Protein 2HYK (pdb70)

Secondary structure (DSSP, 8-state):
--EEEEE---S-TTPPPPTTT-EEE-B-S-TTTT---EE---TTTEEE-SSS-EEEEEEE-TTS-EEE-EEE-TTT----SEEEEEEEE---STTEEEEEEEEETTTTTSPTTTT-EEEEEE--TT-TTEEEEEEEBTTB-TTS-EEEEEE-TTS--GGGS-EEEEEEEETTEEEEEETTEEEEEEEGGGSTTSPP--SS-EEEEEEEEE--TTT----TT--SSEEEEEEEEEEE-

B-factor: mean 9.13, std 10.09, range [2.02, 179.24]

CATH classification: 2.60.120.200

Solvent-accessible surface area: 9799 Å² total; per-residue (Å²): 137,80,80,74,46,37,16,56,4,118,31,101,78,34,29,44,5,68,97,73,18,6,41,62,47,77,22,96,134,8,40,81,55,95,15,77,0,56,2,24,101,48,153,52,4,2,10,13,49,45,121,19,10,0,15,0,9,0,86,87,94,121,129,34,32,28,14,0,0,26,0,1,0,34,130,87,17,70,9,67,50,20,52,0,14,0,7,0,27,4,4,113,12,36,0,0,20,0,6,0,25,0,11,0,26,60,64,99,128,39,81,93,18,66,1,0,21,0,2,6,0,19,1,0,9,128,36,47,53,30,1,29,0,6,0,19,0,29,41,0,90,39,80,132,29,16,61,21,58,34,91,17,92,109,36,156,23,1,4,83,70,70,15,24,2,0,0,58,7,149,88,17,10,0,26,1,7,3,79,56,80,65,48,28,65,49,40,52,95,55,2,156,85,43,74,33,22,0,72,49,51,0,2,0,0,0,9,0,1,0,0,0,111,86,0,18,81,28,81,86,79,16,142,47,80,26,61,0,76,0,51,35,0,59,4,56,109

Structure (mmCIF, N/CA/C/O backbone):
data_2HYK
#
_entry.id   2HYK
#
_cell.length_a   34.589
_cell.length_b   71.843
_cell.length_c   39.666
_cell.angle_alpha   90.00
_cell.angle_beta   90.21
_cell.angle_gamma   90.00
#
_symmetry.space_group_name_H-M   'P 1 21 1'
#
loop_
_entity.id
_entity.type
_entity.pdbx_description
1 polymer Beta-1,3-glucanase
2 non-polymer 'SULFATE ION'
3 non-polymer 'CALCIUM ION'
4 non-polymer ETHANOL
5 non-polymer GLYCEROL
6 water water
#
loop_
_atom_site.group_PDB
_atom_site.id
_atom_site.type_symbol
_atom_site.label_atom_id
_atom_site.label_alt_id
_atom_site.label_comp_id
_atom_site.label_asym_id
_atom_site.label_entity_id
_atom_site.label_seq_id
_atom_site.pdbx_PDB_ins_code
_atom_site.Cartn_x
_atom_site.Cartn_y
_atom_site.Cartn_z
_atom_site.occupancy
_atom_site.B_iso_or_equiv
_atom_site.auth_seq_id
_atom_site.auth_comp_id
_atom_site.auth_asym_id
_atom_site.auth_atom_id
_atom_site.pdbx_PDB_model_num
ATOM 1 N N . ALA A 1 7 ? 6.063 53.887 30.789 1.00 12.58 7 ALA A N 1
ATOM 2 C CA . ALA A 1 7 ? 6.911 52.901 30.060 1.00 12.21 7 ALA A CA 1
ATOM 3 C C . ALA A 1 7 ? 6.506 52.758 28.595 1.00 11.69 7 ALA A C 1
ATOM 4 O O . ALA A 1 7 ? 5.338 52.922 28.234 1.00 11.97 7 ALA A O 1
ATOM 6 N N . THR A 1 8 ? 7.486 52.447 27.756 1.00 10.70 8 THR A N 1
ATOM 7 C CA . THR A 1 8 ? 7.234 52.147 26.356 1.00 9.89 8 THR A CA 1
ATOM 8 C C . THR A 1 8 ? 8.205 51.080 25.895 1.00 8.27 8 THR A C 1
ATOM 9 O O . THR A 1 8 ? 9.396 51.128 26.212 1.00 7.13 8 THR A O 1
ATOM 13 N N . LEU A 1 9 ? 7.683 50.117 25.151 1.00 7.26 9 LEU A N 1
ATOM 14 C CA . LEU A 1 9 ? 8.504 49.073 24.559 1.00 7.15 9 LEU A CA 1
ATOM 15 C C . LEU A 1 9 ? 9.289 49.644 23.382 1.00 7.09 9 LEU A C 1
ATOM 16 O O . LEU A 1 9 ? 8.704 49.988 22.350 1.00 8.33 9 LEU A O 1
ATOM 21 N N . VAL A 1 10 ? 10.606 49.763 23.540 1.00 6.00 10 VAL A N 1
ATOM 22 C CA . VAL A 1 10 ? 11.430 50.398 22.501 1.00 6.07 10 VAL A CA 1
ATOM 23 C C . VAL A 1 10 ? 12.149 49.423 21.562 1.00 5.54 10 VAL A C 1
ATOM 24 O O . VAL A 1 10 ? 12.558 49.801 20.468 1.00 5.36 10 VAL A O 1
ATOM 28 N N . TRP A 1 11 ? 12.312 48.177 21.990 1.00 5.55 11 TRP A N 1
ATOM 29 C CA . TRP A 1 11 ? 12.929 47.148 21.149 1.00 5.84 11 TRP A CA 1
ATOM 30 C C . TRP A 1 11 ? 12.458 45.792 21.621 1.00 5.70 11 TRP A C 1
ATOM 31 O O . TRP A 1 11 ? 12.292 45.573 22.822 1.00 5.97 11 TRP A O 1
ATOM 42 N N . SER A 1 12 ? 12.258 44.877 20.679 1.00 6.29 12 SER A N 1
ATOM 43 C CA . SER A 1 12 ? 12.090 43.477 21.039 1.00 6.69 12 SER A CA 1
ATOM 44 C C . SER A 1 12 ? 12.523 42.567 19.911 1.00 6.28 12 SER A C 1
ATOM 45 O O . SER A 1 12 ? 12.561 42.970 18.745 1.00 6.68 12 SER A O 1
ATOM 48 N N . ASP A 1 13 ? 12.890 41.347 20.280 1.00 6.28 13 ASP A N 1
ATOM 49 C CA . ASP A 1 13 ? 12.951 40.259 19.323 1.00 6.01 13 ASP A CA 1
ATOM 50 C C . ASP A 1 13 ? 11.965 39.223 19.818 1.00 6.06 13 ASP A C 1
ATOM 51 O O . ASP A 1 13 ? 12.116 38.695 20.920 1.00 6.34 13 ASP A O 1
ATOM 56 N N . GLU A 1 14 ? 10.938 38.976 19.010 1.00 5.90 14 GLU A N 1
ATOM 57 C CA . GLU A 1 14 ? 9.869 38.038 19.351 1.00 5.93 14 GLU A CA 1
ATOM 58 C C . GLU A 1 14 ? 10.143 36.653 18.786 1.00 5.68 14 GLU A C 1
ATOM 59 O O . GLU A 1 14 ? 9.376 35.722 19.037 1.00 5.62 14 GLU A O 1
ATOM 65 N N . PHE A 1 15 ? 11.230 36.524 18.021 1.00 5.88 15 PHE A N 1
ATOM 66 C CA . PHE A 1 15 ? 11.689 35.232 17.499 1.00 5.97 15 PHE A CA 1
ATOM 67 C C . PHE A 1 15 ? 10.654 34.534 16.611 1.00 6.08 15 PHE A C 1
ATOM 68 O O . PHE A 1 15 ? 10.490 33.306 16.652 1.00 5.93 15 PHE A O 1
ATOM 76 N N . ASP A 1 16 ? 9.971 35.340 15.803 1.00 6.50 16 ASP A N 1
ATOM 77 C CA . ASP A 1 16 ? 9.082 34.843 14.755 1.00 7.21 16 ASP A CA 1
ATOM 78 C C . ASP A 1 16 ? 9.894 34.251 13.616 1.00 7.34 16 ASP A C 1
ATOM 79 O O . ASP A 1 16 ? 10.937 34.792 13.231 1.00 7.92 16 ASP A O 1
ATOM 84 N N . GLY A 1 17 ? 9.404 33.148 13.065 1.00 7.25 17 GLY A N 1
ATOM 85 C CA . GLY A 1 17 ? 10.006 32.556 11.872 1.00 7.07 17 GLY A CA 1
ATOM 86 C C . GLY A 1 17 ? 9.959 31.040 11.900 1.00 7.08 17 GLY A C 1
ATOM 87 O O . GLY A 1 17 ? 9.709 30.439 12.942 1.00 6.89 17 GLY A O 1
ATOM 88 N N . PRO A 1 18 ? 10.182 30.403 10.744 1.00 7.49 18 PRO A N 1
ATOM 89 C CA . PRO A 1 18 ? 10.084 28.947 10.651 1.00 7.39 18 PRO A CA 1
ATOM 90 C C . PRO A 1 18 ? 11.223 28.192 11.338 1.00 7.49 18 PRO A C 1
ATOM 91 O O . PRO A 1 18 ? 12.295 28.755 11.593 1.00 7.18 18 PRO A O 1
ATOM 95 N N . ALA A 1 19 ? 10.975 26.919 11.630 1.00 7.35 19 ALA A N 1
ATOM 96 C CA . ALA A 1 19 ? 11.935 26.074 12.323 1.00 7.66 19 ALA A CA 1
ATOM 97 C C . ALA A 1 19 ? 13.245 25.976 11.555 1.00 7.59 19 ALA A C 1
ATOM 98 O O . ALA A 1 19 ? 13.261 25.703 10.353 1.00 7.84 19 ALA A O 1
ATOM 100 N N . GLY A 1 20 ? 14.344 26.213 12.263 1.00 7.49 20 GLY A N 1
ATOM 101 C CA . GLY A 1 20 ? 15.673 26.132 11.674 1.00 7.78 20 GLY A CA 1
ATOM 102 C C . GLY A 1 20 ? 16.220 27.455 11.194 1.00 8.12 20 GLY A C 1
ATOM 103 O O . GLY A 1 20 ? 17.379 27.525 10.788 1.00 8.51 20 GLY A O 1
ATOM 104 N N . SER A 1 21 ? 15.400 28.506 11.222 1.00 7.93 21 SER A N 1
ATOM 105 C CA . SER A 1 21 ? 15.866 29.819 10.780 1.00 8.43 21 SER A CA 1
ATOM 106 C C . SER A 1 21 ? 16.891 30.397 11.733 1.00 8.06 21 SER A C 1
ATOM 107 O O . SER A 1 21 ? 16.869 30.111 12.932 1.00 8.14 21 SER A O 1
ATOM 112 N N . ALA A 1 22 ? 17.782 31.221 11.194 1.00 7.81 22 ALA A N 1
ATOM 113 C CA . ALA A 1 22 ? 18.822 31.848 11.992 1.00 7.96 22 ALA A CA 1
ATOM 114 C C . ALA A 1 22 ? 18.262 33.005 12.810 1.00 8.18 22 ALA A C 1
ATOM 115 O O . ALA A 1 22 ? 17.343 33.695 12.356 1.00 8.50 22 ALA A O 1
ATOM 117 N N . PRO A 1 23 ? 18.830 33.240 14.009 1.00 8.24 23 PRO A N 1
ATOM 118 C CA . PRO A 1 23 ? 18.509 34.454 14.749 1.00 8.43 23 PRO A CA 1
ATOM 119 C C . PRO A 1 23 ? 18.809 35.674 13.877 1.00 7.92 23 PRO A C 1
ATOM 120 O O . PRO A 1 23 ? 19.765 35.653 13.105 1.00 7.47 23 PRO A O 1
ATOM 124 N N . ASP A 1 24 ? 17.986 36.713 13.991 1.00 7.84 24 ASP A N 1
ATOM 125 C CA . ASP A 1 24 ? 18.066 37.883 13.122 1.00 7.69 24 ASP A CA 1
ATOM 126 C C . ASP A 1 24 ? 19.434 38.566 13.282 1.00 7.27 24 ASP A C 1
ATOM 127 O O . ASP A 1 24 ? 19.756 39.052 14.366 1.00 7.23 24 ASP A O 1
ATOM 132 N N . PRO A 1 25 ? 20.251 38.596 12.208 1.00 7.16 25 PRO A N 1
ATOM 133 C CA . PRO A 1 25 ? 21.577 39.215 12.299 1.00 7.46 25 PRO A CA 1
ATOM 134 C C . PRO A 1 25 ? 21.544 40.730 12.518 1.00 7.85 25 PRO A C 1
ATOM 135 O O . PRO A 1 25 ? 22.569 41.313 12.871 1.00 8.48 25 PRO A O 1
ATOM 139 N N . ALA A 1 26 ? 20.385 41.356 12.320 1.00 7.67 26 ALA A N 1
ATOM 140 C CA . ALA A 1 26 ? 20.213 42.763 12.675 1.00 7.58 26 ALA A CA 1
ATOM 141 C C . ALA A 1 26 ? 20.356 42.961 14.183 1.00 7.34 26 ALA A C 1
ATOM 142 O O . ALA A 1 26 ? 20.743 44.040 14.636 1.00 7.60 26 ALA A O 1
ATOM 144 N N . ASN A 1 27 ? 20.058 41.909 14.948 1.00 6.53 27 ASN A N 1
ATOM 145 C CA . ASN A 1 27 ? 20.117 41.955 16.408 1.00 6.52 27 ASN A CA 1
ATOM 146 C C . ASN A 1 27 ? 21.288 41.187 17.013 1.00 6.98 27 ASN A C 1
ATOM 147 O O . ASN A 1 27 ? 21.846 41.619 18.022 1.00 7.49 27 ASN A O 1
ATOM 152 N N . TRP A 1 28 ? 21.643 40.053 16.404 1.00 6.94 28 TRP A N 1
ATOM 153 C CA . TRP A 1 28 ? 22.457 39.030 17.070 1.00 7.07 28 TRP A CA 1
ATOM 154 C C . TRP A 1 28 ? 23.776 38.720 16.382 1.00 7.10 28 TRP A C 1
ATOM 155 O O . TRP A 1 28 ? 23.869 38.688 15.146 1.00 7.80 28 TRP A O 1
ATOM 166 N N . ASN A 1 29 ? 24.781 38.468 17.220 1.00 6.99 29 ASN A N 1
ATOM 167 C CA . ASN A 1 29 ? 26.072 37.910 16.822 1.00 6.99 29 ASN A CA 1
ATOM 168 C C . ASN A 1 29 ? 26.224 36.542 17.456 1.00 7.13 29 ASN A C 1
ATOM 169 O O . ASN A 1 29 ? 25.679 36.293 18.527 1.00 7.07 29 ASN A O 1
ATOM 174 N N . HIS A 1 30 ? 26.989 35.667 16.816 1.00 7.86 30 HIS A N 1
ATOM 175 C CA . HIS A 1 30 ? 27.422 34.419 17.431 1.00 8.75 30 HIS A CA 1
ATOM 176 C C . HIS A 1 30 ? 28.851 34.585 17.928 1.00 9.31 30 HIS A C 1
ATOM 177 O O . HIS A 1 30 ? 29.733 34.973 17.159 1.00 10.34 30 HIS A O 1
ATOM 184 N N . GLU A 1 31 ? 29.082 34.301 19.206 1.00 9.70 31 GLU A N 1
ATOM 185 C CA . GLU A 1 31 ? 30.446 34.176 19.724 1.00 10.50 31 GLU A CA 1
ATOM 186 C C . GLU A 1 31 ? 30.829 32.704 19.723 1.00 10.62 31 GLU A C 1
ATOM 187 O O . GLU A 1 31 ? 29.992 31.847 20.001 1.00 11.28 31 GLU A O 1
ATOM 193 N N . THR A 1 32 ? 32.081 32.405 19.379 1.00 10.50 32 THR A N 1
ATOM 194 C CA . THR A 1 32 ? 32.517 31.016 19.219 1.00 10.32 32 THR A CA 1
ATOM 195 C C . THR A 1 32 ? 33.806 30.719 19.979 1.00 10.21 32 THR A C 1
ATOM 196 O O . THR A 1 32 ? 34.601 31.624 20.247 1.00 10.85 32 THR A O 1
ATOM 200 N N . GLY A 1 33 ? 34.020 29.446 20.306 1.00 10.01 33 GLY A N 1
ATOM 201 C CA . GLY A 1 33 ? 35.263 29.028 20.955 1.00 9.89 33 GLY A CA 1
ATOM 202 C C . GLY A 1 33 ? 35.078 28.202 22.211 1.00 9.67 33 GLY A C 1
ATOM 203 O O . GLY A 1 33 ? 33.983 28.146 22.774 1.00 9.27 33 GLY A O 1
ATOM 204 N N . ASP A 1 34 ? 36.168 27.573 22.652 1.00 9.87 34 ASP A N 1
ATOM 205 C CA . ASP A 1 34 ? 36.145 26.624 23.769 1.00 10.29 34 ASP A CA 1
ATOM 206 C C . ASP A 1 34 ? 37.245 26.871 24.811 1.00 10.30 34 ASP A C 1
ATOM 207 O O . ASP A 1 34 ? 37.756 25.928 25.427 1.00 10.50 34 ASP A O 1
ATOM 212 N N . HIS A 1 35 ? 37.588 28.140 25.022 1.00 10.17 35 HIS A N 1
ATOM 213 C CA . HIS A 1 35 ? 38.703 28.514 25.901 1.00 10.26 35 HIS A CA 1
ATOM 214 C C . HIS A 1 35 ? 38.331 28.604 27.388 1.00 9.71 35 HIS A C 1
ATOM 215 O O . HIS A 1 35 ? 39.141 29.052 28.202 1.00 9.18 35 HIS A O 1
ATOM 222 N N . GLY A 1 36 ? 37.113 28.196 27.742 1.00 9.57 36 GLY A N 1
ATOM 223 C CA . GLY A 1 36 ? 36.697 28.170 29.145 1.00 9.53 36 GLY A CA 1
ATOM 224 C C . GLY A 1 36 ? 35.864 29.363 29.576 1.00 9.05 36 GLY A C 1
ATOM 225 O O . GLY A 1 36 ? 35.179 29.304 30.602 1.00 9.00 36 GLY A O 1
ATOM 226 N N . TRP A 1 37 ? 35.943 30.452 28.809 1.00 9.17 37 TRP A N 1
ATOM 227 C CA . TRP A 1 37 ? 35.119 31.657 29.007 1.00 9.29 37 TRP A CA 1
ATOM 228 C C . TRP A 1 37 ? 35.222 32.267 30.417 1.00 9.29 37 TRP A C 1
ATOM 229 O O . TRP A 1 37 ? 34.295 32.921 30.905 1.00 9.62 37 TRP A O 1
ATOM 240 N N . GLY A 1 38 ? 36.381 32.065 31.042 1.00 9.13 38 GLY A N 1
ATOM 241 C CA . GLY A 1 38 ? 36.694 32.632 32.356 1.00 9.18 38 GLY A CA 1
ATOM 242 C C . GLY A 1 38 ? 36.214 31.822 33.551 1.00 8.87 38 GLY A C 1
ATOM 243 O O . GLY A 1 38 ? 36.396 32.240 34.695 1.00 9.31 38 GLY A O 1
ATOM 244 N N . ASN A 1 39 ? 35.607 30.664 33.294 1.00 8.94 39 ASN A N 1
ATOM 245 C CA . ASN A 1 39 ? 34.999 29.853 34.351 1.00 9.10 39 ASN A CA 1
ATOM 246 C C . ASN A 1 39 ? 35.280 28.355 34.248 1.00 9.03 39 ASN A C 1
ATOM 247 O O . ASN A 1 39 ? 34.579 27.559 34.872 1.00 9.31 39 ASN A O 1
ATOM 252 N N . ASN A 1 40 ? 36.295 27.975 33.471 1.00 8.79 40 ASN A N 1
ATOM 253 C CA . ASN A 1 40 ? 36.610 26.564 33.190 1.00 8.82 40 ASN A CA 1
ATOM 254 C C . ASN A 1 40 ? 35.419 25.803 32.588 1.00 8.24 40 ASN A C 1
ATOM 255 O O . ASN A 1 40 ? 35.156 24.646 32.923 1.00 8.04 40 ASN A O 1
ATOM 260 N N . GLU A 1 41 ? 34.696 26.475 31.700 1.00 7.71 41 GLU A N 1
ATOM 261 C CA . GLU A 1 41 ? 33.567 25.873 30.991 1.00 7.25 41 GLU A CA 1
ATOM 262 C C . GLU A 1 41 ? 34.065 24.891 29.939 1.00 6.99 41 GLU A C 1
ATOM 263 O O . GLU A 1 41 ? 35.152 25.065 29.388 1.00 7.18 41 GLU A O 1
ATOM 269 N N . LEU A 1 42 ? 33.273 23.860 29.661 1.00 6.68 42 LEU A N 1
ATOM 270 C CA . LEU A 1 42 ? 33.701 22.796 28.750 1.00 6.94 42 LEU A CA 1
ATOM 271 C C . LEU A 1 42 ? 33.296 23.014 27.298 1.00 6.68 42 LEU A C 1
ATOM 272 O O . LEU A 1 42 ? 33.964 22.514 26.392 1.00 7.24 42 LEU A O 1
ATOM 277 N N . GLN A 1 43 ? 32.198 23.732 27.068 1.00 6.57 43 GLN A N 1
ATOM 278 C CA . GLN A 1 43 ? 31.602 23.772 25.731 1.00 6.96 43 GLN A CA 1
ATOM 279 C C . GLN A 1 43 ? 32.409 24.552 24.708 1.00 7.02 43 GLN A C 1
ATOM 280 O O . GLN A 1 43 ? 33.118 25.516 25.040 1.00 7.19 43 GLN A O 1
ATOM 286 N N . ASN A 1 44 ? 32.273 24.114 23.464 1.00 6.80 44 ASN A N 1
ATOM 287 C CA . ASN A 1 44 ? 32.660 24.897 22.309 1.00 6.99 44 ASN A CA 1
ATOM 288 C C . ASN A 1 44 ? 31.420 25.609 21.781 1.00 6.73 44 ASN A C 1
ATOM 289 O O . ASN A 1 44 ? 30.470 24.976 21.329 1.00 6.99 44 ASN A O 1
ATOM 294 N N . TYR A 1 45 ? 31.414 26.932 21.852 1.00 6.62 45 TYR A N 1
ATOM 295 C CA . TYR A 1 45 ? 30.326 27.684 21.250 1.00 6.56 45 TYR A CA 1
ATOM 296 C C . TYR A 1 45 ? 30.508 27.728 19.732 1.00 6.65 45 TYR A C 1
ATOM 297 O O . TYR A 1 45 ? 31.614 27.957 19.251 1.00 7.03 45 TYR A O 1
ATOM 306 N N . THR A 1 46 ? 29.427 27.490 18.988 1.00 6.56 46 THR A N 1
ATOM 307 C CA . THR A 1 46 ? 29.490 27.431 17.522 1.00 6.97 46 THR A CA 1
ATOM 308 C C . THR A 1 46 ? 28.491 28.388 16.896 1.00 6.65 46 THR A C 1
ATOM 309 O O . THR A 1 46 ? 27.611 28.918 17.578 1.00 7.04 46 THR A O 1
ATOM 313 N N . ASP A 1 47 ? 28.609 28.586 15.586 1.00 6.61 47 ASP A N 1
ATOM 314 C CA . ASP A 1 47 ? 27.616 29.363 14.838 1.00 6.99 47 ASP A CA 1
ATOM 315 C C . ASP A 1 47 ? 26.676 28.455 14.038 1.00 6.93 47 ASP A C 1
ATOM 316 O O . ASP A 1 47 ? 25.991 28.905 13.120 1.00 7.62 47 ASP A O 1
ATOM 321 N N . SER A 1 48 ? 26.634 27.179 14.412 1.00 6.68 48 SER A N 1
ATOM 322 C CA . SER A 1 48 ? 25.818 26.185 13.713 1.00 6.50 48 SER A CA 1
ATOM 323 C C . SER A 1 48 ? 24.337 26.309 14.057 1.00 6.25 48 SER A C 1
ATOM 324 O O . SER A 1 48 ? 23.987 26.567 15.210 1.00 5.51 48 SER A O 1
ATOM 327 N N . ARG A 1 49 ? 23.468 26.096 13.070 1.00 6.05 49 ARG A N 1
ATOM 328 C CA . ARG A 1 49 ? 22.019 26.069 13.313 1.00 6.05 49 ARG A CA 1
ATOM 329 C C . ARG A 1 49 ? 21.615 24.913 14.233 1.00 6.14 49 ARG A C 1
ATOM 330 O O . ARG A 1 49 ? 20.518 24.912 14.785 1.00 6.89 49 ARG A O 1
ATOM 352 N N . ALA A 1 50 ? 22.522 23.956 14.420 1.00 6.28 50 ALA A N 1
ATOM 353 C CA . ALA A 1 50 ? 22.306 22.851 15.350 1.00 6.17 50 ALA A CA 1
ATOM 354 C C . ALA A 1 50 ? 22.367 23.300 16.809 1.00 5.85 50 ALA A C 1
ATOM 355 O O . ALA A 1 50 ? 21.80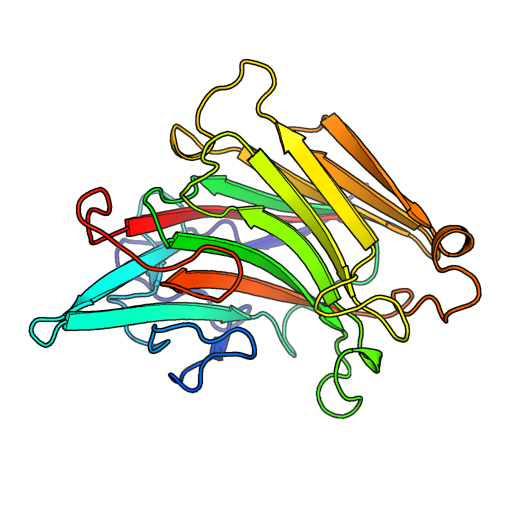7 22.636 17.679 1.00 6.35 50 ALA A O 1
ATOM 357 N N . ASN A 1 51 ? 23.049 24.417 17.072 1.00 5.33 51 ASN A N 1
ATOM 358 C CA . ASN A 1 51 ? 23.148 24.954 18.435 1.00 5.10 51 ASN A CA 1
ATOM 359 C C . ASN A 1 51 ? 22.320 26.213 18.697 1.00 5.08 51 ASN A C 1
ATOM 360 O O . ASN A 1 51 ? 22.077 26.545 19.853 1.00 4.75 51 ASN A O 1
ATOM 365 N N . SER A 1 52 ? 21.917 26.927 17.648 1.00 5.70 52 SER A N 1
ATOM 366 C CA . SER A 1 52 ? 20.996 28.053 17.810 1.00 6.18 52 SER A CA 1
ATOM 367 C C . SER A 1 52 ? 20.181 28.260 16.547 1.00 5.99 52 SER A C 1
ATOM 368 O O . SER A 1 52 ? 20.714 28.357 15.447 1.00 6.42 52 SER A O 1
ATOM 371 N N . ALA A 1 53 ? 18.868 28.301 16.728 1.00 6.17 53 ALA A N 1
ATOM 372 C CA . ALA A 1 53 ? 17.936 28.496 15.634 1.00 6.06 53 ALA A CA 1
ATOM 373 C C . ALA A 1 53 ? 16.557 28.732 16.218 1.00 6.42 53 ALA A C 1
ATOM 374 O O . ALA A 1 53 ? 16.304 28.443 17.397 1.00 6.65 53 ALA A O 1
ATOM 376 N N . LEU A 1 54 ? 15.659 29.263 15.398 1.00 6.58 54 LEU A N 1
ATOM 377 C CA . LEU A 1 54 ? 14.260 29.351 15.803 1.00 6.95 54 LEU A CA 1
ATOM 378 C C . LEU A 1 54 ? 13.586 27.985 15.712 1.00 6.85 54 LEU A C 1
ATOM 379 O O . LEU A 1 54 ? 14.004 27.140 14.918 1.00 7.08 54 LEU A O 1
ATOM 384 N N . ASP A 1 55 ? 12.549 27.764 16.521 1.00 6.79 55 ASP A N 1
ATOM 385 C CA . ASP A 1 55 ? 11.844 26.474 16.505 1.00 7.04 55 ASP A CA 1
ATOM 386 C C . ASP A 1 55 ? 10.566 26.431 15.655 1.00 6.57 55 ASP A C 1
ATOM 387 O O . ASP A 1 55 ? 9.938 25.378 15.537 1.00 6.65 55 ASP A O 1
ATOM 392 N N . GLY A 1 56 ? 10.185 27.561 15.061 1.00 6.42 56 GLY A N 1
ATOM 393 C CA . GLY A 1 56 ? 8.950 27.644 14.267 1.00 6.92 56 GLY A CA 1
ATOM 394 C C . GLY A 1 56 ? 7.700 27.819 15.110 1.00 7.12 56 GLY A C 1
ATOM 395 O O . GLY A 1 56 ? 6.587 27.923 14.581 1.00 7.85 56 GLY A O 1
ATOM 396 N N . ASN A 1 57 ? 7.899 27.855 16.423 1.00 7.35 57 ASN A N 1
ATOM 397 C CA . ASN A 1 57 ? 6.830 28.005 17.400 1.00 7.69 57 ASN A CA 1
ATOM 398 C C . ASN A 1 57 ? 6.967 29.337 18.145 1.00 7.54 57 ASN A C 1
ATOM 399 O O . ASN A 1 57 ? 6.328 29.564 19.176 1.00 7.53 57 ASN A O 1
ATOM 408 N N . GLY A 1 58 ? 7.813 30.213 17.608 1.00 7.28 58 GLY A N 1
ATOM 409 C CA . GLY A 1 58 ? 8.024 31.544 18.160 1.00 7.36 58 GLY A CA 1
ATOM 410 C C . GLY A 1 58 ? 9.100 31.650 19.224 1.00 7.30 58 GLY A C 1
ATOM 411 O O . GLY A 1 58 ? 9.135 32.633 19.966 1.00 7.62 58 GLY A O 1
ATOM 412 N N . ASN A 1 59 ? 9.980 30.651 19.306 1.00 7.09 59 ASN A N 1
ATOM 413 C CA . ASN A 1 59 ? 11.092 30.668 20.254 1.00 7.73 59 ASN A CA 1
ATOM 414 C C . ASN A 1 59 ? 12.438 30.602 19.563 1.00 7.63 59 ASN A C 1
ATOM 415 O O . ASN A 1 59 ? 12.597 29.903 18.563 1.00 7.62 59 ASN A O 1
ATOM 420 N N . LEU A 1 60 ? 13.410 31.306 20.134 1.00 7.36 60 LEU A N 1
ATOM 421 C CA . LEU A 1 60 ? 14.812 30.996 19.926 1.00 7.55 60 LEU A CA 1
ATOM 422 C C . LEU A 1 60 ? 15.136 29.776 20.773 1.00 7.48 60 LEU A C 1
ATOM 423 O O . LEU A 1 60 ? 14.717 29.688 21.928 1.00 7.87 60 LEU A O 1
ATOM 428 N N . VAL A 1 61 ? 15.871 28.834 20.197 1.00 7.22 61 VAL A N 1
ATOM 429 C CA . VAL A 1 61 ? 16.325 27.672 20.942 1.00 7.25 61 VAL A CA 1
ATOM 430 C C . VAL A 1 61 ? 17.844 27.625 20.863 1.00 6.51 61 VAL A C 1
ATOM 431 O O . VAL A 1 61 ? 18.415 27.605 19.763 1.00 6.47 61 VAL A O 1
ATOM 435 N N . ILE A 1 62 ? 18.490 27.649 22.025 1.00 6.60 62 ILE A N 1
ATOM 436 C CA . ILE A 1 62 ? 19.914 27.353 22.117 1.00 6.04 62 ILE A CA 1
ATOM 437 C C . ILE A 1 62 ? 20.032 25.935 22.641 1.00 5.90 62 ILE A C 1
ATOM 438 O O . ILE A 1 62 ? 19.448 25.609 23.676 1.00 5.96 62 ILE A O 1
ATOM 443 N N . THR A 1 63 ? 20.772 25.092 21.925 1.00 5.94 63 THR A N 1
ATOM 444 C CA . THR A 1 63 ? 20.901 23.684 22.295 1.00 6.03 63 THR A CA 1
ATOM 445 C C . THR A 1 63 ? 22.335 23.331 22.680 1.00 5.68 63 THR A C 1
ATOM 446 O O . THR A 1 63 ? 23.266 23.527 21.891 1.00 6.12 63 THR A O 1
ATOM 450 N N . ALA A 1 64 ? 22.488 22.825 23.902 1.00 5.24 64 ALA A N 1
ATOM 451 C CA . ALA A 1 64 ? 23.748 22.264 24.378 1.00 5.16 64 ALA A CA 1
ATOM 452 C C . ALA A 1 64 ? 23.745 20.775 24.064 1.00 5.30 64 ALA A C 1
ATOM 453 O O . ALA A 1 64 ? 22.796 20.056 24.409 1.00 5.41 64 ALA A O 1
ATOM 455 N N . ARG A 1 65 ? 24.799 20.324 23.396 1.00 5.49 65 ARG A N 1
ATOM 456 C CA . ARG A 1 65 ? 24.880 18.959 22.886 1.00 5.77 65 ARG A CA 1
ATOM 457 C C . ARG A 1 65 ? 26.160 18.297 23.353 1.00 5.74 65 ARG A C 1
ATOM 458 O O . ARG A 1 65 ? 27.173 18.965 23.568 1.00 6.60 65 ARG A O 1
ATOM 466 N N . GLN A 1 66 ? 26.114 16.977 23.494 1.00 5.85 66 GLN A N 1
ATOM 467 C CA . GLN A 1 66 ? 27.324 16.190 23.697 1.00 6.55 66 GLN A CA 1
ATOM 468 C C . GLN A 1 66 ? 27.660 15.453 22.410 1.00 7.02 66 GLN A C 1
ATOM 469 O O . GLN A 1 66 ? 26.793 14.835 21.794 1.00 7.43 66 GLN A O 1
ATOM 475 N N . GLU A 1 67 ? 28.921 15.524 22.005 1.00 6.79 67 GLU A N 1
ATOM 476 C CA . GLU A 1 67 ? 29.361 14.853 20.787 1.00 7.48 67 GLU A CA 1
ATOM 477 C C . GLU A 1 67 ? 29.934 13.481 21.105 1.00 7.54 67 GLU A C 1
ATOM 478 O O . GLU A 1 67 ? 30.150 13.148 22.273 1.00 7.93 67 GLU A O 1
ATOM 484 N N . ALA A 1 68 ? 30.179 12.687 20.062 1.00 7.93 68 ALA A N 1
ATOM 485 C CA . ALA A 1 68 ? 30.654 11.313 20.221 1.00 8.36 68 ALA A CA 1
ATOM 486 C C . ALA A 1 68 ? 31.946 11.201 21.029 1.00 8.74 68 ALA A C 1
ATOM 487 O O . ALA A 1 68 ? 32.142 10.223 21.756 1.00 9.41 68 ALA A O 1
ATOM 489 N N . ASP A 1 69 ? 32.813 12.207 20.921 1.00 8.88 69 ASP A N 1
ATOM 490 C CA . ASP A 1 69 ? 34.081 12.202 21.660 1.00 9.50 69 ASP A CA 1
ATOM 491 C C . ASP A 1 69 ? 33.954 12.634 23.125 1.00 9.48 69 ASP A C 1
ATOM 492 O O . ASP A 1 69 ? 34.953 12.687 23.851 1.00 10.40 69 ASP A O 1
ATOM 497 N N . GLY A 1 70 ? 32.731 12.939 23.553 1.00 9.37 70 GLY A N 1
ATOM 498 C CA . GLY A 1 70 ? 32.470 13.317 24.936 1.00 9.04 70 GLY A CA 1
ATOM 499 C C . GLY A 1 70 ? 32.477 14.815 25.179 1.00 8.51 70 GLY A C 1
ATOM 500 O O . GLY A 1 70 ? 32.044 15.265 26.241 1.00 9.23 70 GLY A O 1
ATOM 501 N N . GLY A 1 71 ? 32.973 15.585 24.208 1.00 7.87 71 GLY A N 1
ATOM 502 C CA . GLY A 1 71 ? 32.965 17.050 24.282 1.00 7.25 71 GLY A CA 1
ATOM 503 C C . GLY A 1 71 ? 31.587 17.642 24.055 1.00 6.70 71 GLY A C 1
ATOM 504 O O . GLY A 1 71 ? 30.637 16.929 23.729 1.00 6.84 71 GLY A O 1
ATOM 505 N N . TYR A 1 72 ? 31.480 18.957 24.224 1.00 5.99 72 TYR A N 1
ATOM 506 C CA . TYR A 1 72 ? 30.183 19.629 24.191 1.00 6.15 72 TYR A CA 1
ATOM 507 C C . TYR A 1 72 ? 30.170 20.810 23.250 1.00 6.12 72 TYR A C 1
ATOM 508 O O . TYR A 1 72 ? 31.188 21.490 23.082 1.00 6.11 72 TYR A O 1
ATOM 517 N N . THR A 1 73 ? 29.002 21.060 22.662 1.00 6.12 73 THR A N 1
ATOM 518 C CA . THR A 1 73 ? 28.785 22.261 21.865 1.00 5.84 73 THR A CA 1
ATOM 519 C C . THR A 1 73 ? 27.565 23.008 22.380 1.00 5.93 73 THR A C 1
ATOM 520 O O . THR A 1 73 ? 26.681 22.422 23.003 1.00 6.17 73 THR A O 1
ATOM 524 N N . SER A 1 74 ? 27.538 24.312 22.130 1.00 5.57 74 SER A N 1
ATOM 525 C CA . SER A 1 74 ? 26.405 25.144 22.510 1.00 5.71 74 SER A CA 1
ATOM 526 C C . SER A 1 74 ? 26.481 26.435 21.700 1.00 5.52 74 SER A C 1
ATOM 527 O O . SER A 1 74 ? 27.224 26.517 20.714 1.00 5.82 74 SER A O 1
ATOM 530 N N . ALA A 1 75 ? 25.696 27.434 22.096 1.00 5.38 75 ALA A N 1
ATOM 531 C CA . ALA A 1 75 ? 25.742 28.744 21.458 1.00 5.90 75 ALA A CA 1
ATOM 532 C C . ALA A 1 75 ? 25.756 29.855 22.491 1.00 5.84 75 ALA A C 1
ATOM 533 O O . ALA A 1 75 ? 25.241 29.707 23.610 1.00 5.42 75 ALA A O 1
ATOM 535 N N . ARG A 1 76 ? 26.363 30.968 22.086 1.00 6.05 76 ARG A N 1
ATOM 536 C CA . ARG A 1 76 ? 26.435 32.187 22.875 1.00 6.23 76 ARG A CA 1
ATOM 537 C C . ARG A 1 76 ? 26.154 33.341 21.918 1.00 5.83 76 ARG A C 1
ATOM 538 O O . ARG A 1 76 ? 26.967 33.648 21.031 1.00 6.78 76 ARG A O 1
ATOM 546 N N . LEU A 1 77 ? 24.988 33.963 22.094 1.00 5.77 77 LEU A N 1
ATOM 547 C CA . LEU A 1 77 ? 24.528 35.025 21.202 1.00 5.82 77 LEU A CA 1
ATOM 548 C C . LEU A 1 77 ? 24.606 36.356 21.919 1.00 5.72 77 LEU A C 1
ATOM 549 O O . LEU A 1 77 ? 24.234 36.450 23.089 1.00 6.12 77 LEU A O 1
ATOM 554 N N . THR A 1 78 ? 25.086 37.383 21.220 1.00 5.71 78 THR A N 1
ATOM 555 C CA . THR A 1 78 ? 25.165 38.712 21.816 1.00 5.64 78 THR A CA 1
ATOM 556 C C . THR A 1 78 ? 24.543 39.759 20.916 1.00 5.52 78 THR A C 1
ATOM 557 O O . THR A 1 78 ? 24.407 39.546 19.713 1.00 5.51 78 THR A O 1
ATOM 561 N N . THR A 1 79 ? 24.199 40.904 21.505 1.00 5.43 79 THR A N 1
ATOM 562 C CA . THR A 1 79 ? 23.727 42.039 20.719 1.00 5.60 79 THR A CA 1
ATOM 563 C C . THR A 1 79 ? 24.777 43.142 20.600 1.00 5.73 79 THR A C 1
ATOM 564 O O . THR A 1 79 ? 24.446 44.284 20.285 1.00 5.51 79 THR A O 1
ATOM 568 N N . GLN A 1 80 ? 26.041 42.798 20.835 1.00 5.39 80 GLN A N 1
ATOM 569 C CA . GLN A 1 80 ? 27.109 43.789 20.782 1.00 5.78 80 GLN A CA 1
ATOM 570 C C . GLN A 1 80 ? 27.106 44.538 19.450 1.00 5.71 80 GLN A C 1
ATOM 571 O O . GLN A 1 80 ? 27.020 43.930 18.371 1.00 5.63 80 GLN A O 1
ATOM 577 N N . ASN A 1 81 ? 27.186 45.865 19.551 1.00 5.54 81 ASN A N 1
ATOM 578 C CA . ASN A 1 81 ? 27.229 46.779 18.396 1.00 6.25 81 ASN A CA 1
ATOM 579 C C . ASN A 1 81 ? 25.912 46.842 17.613 1.00 5.97 81 ASN A C 1
ATOM 580 O O . ASN A 1 81 ? 25.846 47.455 16.541 1.00 6.74 81 ASN A O 1
ATOM 585 N N . LYS A 1 82 ? 24.860 46.229 18.161 1.00 5.57 82 LYS A N 1
ATOM 586 C CA . LYS A 1 82 ? 23.572 46.130 17.470 1.00 5.21 82 LYS A CA 1
ATOM 587 C C . LYS A 1 82 ? 22.403 46.609 18.323 1.00 5.03 82 LYS A C 1
ATOM 588 O O . LYS A 1 82 ? 21.579 47.391 17.856 1.00 5.57 82 LYS A O 1
ATOM 594 N N . VAL A 1 83 ? 22.323 46.126 19.562 1.00 4.83 83 VAL A N 1
ATOM 595 C CA . VAL A 1 83 ? 21.294 46.564 20.501 1.00 5.19 83 VAL A CA 1
ATOM 596 C C . VAL A 1 83 ? 21.988 46.812 21.833 1.00 5.03 83 VAL A C 1
ATOM 597 O O . VAL A 1 83 ? 22.498 45.881 22.465 1.00 4.86 83 VAL A O 1
ATOM 601 N N . GLN A 1 84 ? 22.017 48.069 22.257 1.00 5.27 84 GLN A N 1
ATOM 602 C CA . GLN A 1 84 ? 22.797 48.432 23.432 1.00 6.40 84 GLN A CA 1
ATOM 603 C C . GLN A 1 84 ? 21.959 49.267 24.399 1.00 6.30 84 GLN A C 1
ATOM 604 O O . GLN A 1 84 ? 22.071 50.491 24.425 1.00 6.77 84 GLN A O 1
ATOM 610 N N . PRO A 1 85 ? 21.108 48.597 25.206 1.00 6.65 85 PRO A N 1
ATOM 611 C CA . PRO A 1 85 ? 20.243 49.305 26.147 1.00 7.06 85 PRO A CA 1
ATOM 612 C C . PRO A 1 85 ? 21.031 50.103 27.173 1.00 6.59 85 PRO A C 1
ATOM 613 O O . PRO A 1 85 ? 22.147 49.736 27.545 1.00 5.72 85 PRO A O 1
ATOM 617 N N . GLN A 1 86 ? 20.440 51.208 27.602 1.00 6.57 86 GLN A N 1
ATOM 618 C CA . GLN A 1 86 ? 20.931 51.958 28.743 1.00 6.66 86 GLN A CA 1
ATOM 619 C C . GLN A 1 86 ? 19.716 52.387 29.553 1.00 6.57 86 GLN A C 1
ATOM 620 O O . GLN A 1 86 ? 18.986 53.307 29.158 1.00 6.87 86 GLN A O 1
ATOM 626 N N . TYR A 1 87 ? 19.516 51.698 30.675 1.00 6.73 87 TYR A N 1
ATOM 627 C CA . TYR A 1 87 ? 18.382 51.882 31.601 1.00 6.82 87 TYR A CA 1
ATOM 628 C C . TYR A 1 87 ? 17.070 51.349 31.052 1.00 7.70 87 TYR A C 1
ATOM 629 O O . TYR A 1 87 ? 16.959 51.018 29.864 1.00 9.61 87 TYR A O 1
ATOM 638 N N . GLY A 1 88 ? 16.082 51.293 31.938 1.00 7.71 88 GLY A N 1
ATOM 639 C CA . GLY A 1 88 ? 14.748 50.801 31.630 1.00 8.02 88 GLY A CA 1
ATOM 640 C C . GLY A 1 88 ? 14.569 49.392 32.144 1.00 7.42 88 GLY A C 1
ATOM 641 O O . GLY A 1 88 ? 15.237 48.965 33.094 1.00 9.26 88 GLY A O 1
ATOM 642 N N . ARG A 1 89 ? 13.661 48.665 31.516 1.00 6.38 89 ARG A N 1
ATOM 643 C CA . ARG A 1 89 ? 13.426 47.283 31.880 1.00 5.90 89 ARG A CA 1
ATOM 644 C C . ARG A 1 89 ? 13.920 46.392 30.759 1.00 5.80 89 ARG A C 1
ATOM 645 O O . ARG A 1 89 ? 13.503 46.543 29.611 1.00 6.17 89 ARG A O 1
ATOM 653 N N . VAL A 1 90 ? 14.824 45.484 31.109 1.00 5.02 90 VAL A N 1
ATOM 654 C CA . VAL A 1 90 ? 15.383 44.528 30.164 1.00 4.86 90 VAL A CA 1
ATOM 655 C C . VAL A 1 90 ? 14.898 43.163 30.617 1.00 4.63 90 VAL A C 1
ATOM 656 O O . VAL A 1 90 ? 15.212 42.733 31.735 1.00 4.71 90 VAL A O 1
ATOM 660 N N . GLU A 1 91 ? 14.104 42.505 29.773 1.00 4.50 91 GLU A N 1
ATOM 661 C CA . GLU A 1 91 ? 13.460 41.256 30.162 1.00 5.12 91 GLU A CA 1
ATOM 662 C C . GLU A 1 91 ? 13.498 40.206 29.065 1.00 4.35 91 GLU A C 1
ATOM 663 O O . GLU A 1 91 ? 13.584 40.520 27.874 1.00 4.56 91 GLU A O 1
ATOM 669 N N . ALA A 1 92 ? 13.423 38.948 29.482 1.00 4.25 92 ALA A N 1
ATOM 670 C CA . ALA A 1 92 ? 13.279 37.845 28.543 1.00 4.30 92 ALA A CA 1
ATOM 671 C C . ALA A 1 92 ? 12.384 36.789 29.166 1.00 4.28 92 ALA A C 1
ATOM 672 O O . ALA A 1 92 ? 12.430 36.558 30.382 1.00 4.82 92 ALA A O 1
ATOM 674 N N . SER A 1 93 ? 11.556 36.168 28.333 1.00 4.43 93 SER A N 1
ATOM 675 C CA . SER A 1 93 ? 10.752 35.032 28.747 1.00 4.49 93 SER A CA 1
ATOM 676 C C . SER A 1 93 ? 11.483 33.768 28.322 1.00 4.34 93 SER A C 1
ATOM 677 O O . SER A 1 93 ? 11.658 33.528 27.125 1.00 4.54 93 SER A O 1
ATOM 680 N N . ILE A 1 94 ? 11.929 32.989 29.306 1.00 4.44 94 ILE A N 1
ATOM 681 C CA . ILE A 1 94 ? 12.860 31.887 29.081 1.00 4.70 94 ILE A CA 1
ATOM 682 C C . ILE A 1 94 ? 12.377 30.620 29.788 1.00 4.13 94 ILE A C 1
ATOM 683 O O . ILE A 1 94 ? 11.970 30.661 30.963 1.00 4.45 94 ILE A O 1
ATOM 688 N N . GLN A 1 95 ? 12.419 29.498 29.065 1.00 4.75 95 GLN A N 1
ATOM 689 C CA . GLN A 1 95 ? 12.326 28.181 29.674 1.0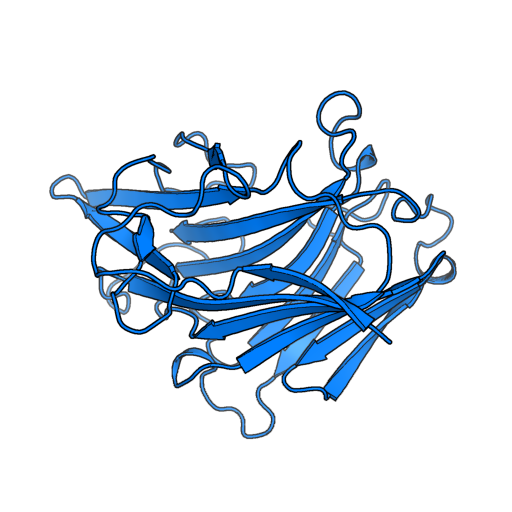0 4.63 95 GLN A CA 1
ATOM 690 C C . GLN A 1 95 ? 13.740 27.610 29.728 1.00 4.66 95 GLN A C 1
ATOM 691 O O . GLN A 1 95 ? 14.321 27.262 28.693 1.00 5.24 95 GLN A O 1
ATOM 697 N N . ILE A 1 96 ? 14.293 27.529 30.933 1.00 4.73 96 ILE A N 1
ATOM 698 C CA . ILE A 1 96 ? 15.677 27.104 31.083 1.00 4.98 96 ILE A CA 1
ATOM 699 C C . ILE A 1 96 ? 15.821 25.590 30.926 1.00 4.93 96 ILE A C 1
ATOM 700 O O . ILE A 1 96 ? 14.863 24.841 31.136 1.00 5.06 96 ILE A O 1
ATOM 705 N N . PRO A 1 97 ? 17.021 25.138 30.528 1.00 4.67 97 PRO A N 1
ATOM 706 C CA . PRO A 1 97 ? 17.323 23.716 30.500 1.00 4.67 97 PRO A CA 1
ATOM 707 C C . PRO A 1 97 ? 17.511 23.155 31.899 1.00 5.10 97 PRO A C 1
ATOM 708 O O . PRO A 1 97 ? 17.437 23.881 32.895 1.00 5.31 97 PRO A O 1
ATOM 712 N N . ARG A 1 98 ? 17.768 21.860 31.971 1.00 5.13 98 ARG A N 1
ATOM 713 C CA . ARG A 1 98 ? 18.012 21.242 33.257 1.00 6.46 98 ARG A CA 1
ATOM 714 C C . ARG A 1 98 ? 19.145 20.222 33.174 1.00 5.65 98 ARG A C 1
ATOM 715 O O . ARG A 1 98 ? 19.528 19.776 32.085 1.00 5.73 98 ARG A O 1
ATOM 723 N N . GLY A 1 99 ? 19.697 19.889 34.335 1.00 5.87 99 GLY A N 1
ATOM 724 C CA . GLY A 1 99 ? 20.729 18.868 34.429 1.00 5.76 99 GLY A CA 1
ATOM 725 C C . GLY A 1 99 ? 21.962 19.344 35.161 1.00 5.24 99 GLY A C 1
ATOM 726 O O . GLY A 1 99 ? 22.377 20.495 35.032 1.00 5.21 99 GLY A O 1
ATOM 727 N N . GLN A 1 100 ? 22.566 18.447 35.927 1.00 5.30 100 GLN A N 1
ATOM 728 C CA . GLN A 1 100 ? 23.827 18.739 36.590 1.00 5.55 100 GLN A CA 1
ATOM 729 C C . GLN A 1 100 ? 24.853 19.265 35.585 1.00 5.46 100 GLN A C 1
ATOM 730 O O . GLN A 1 100 ? 25.041 18.695 34.510 1.00 5.27 100 GLN A O 1
ATOM 736 N N . GLY A 1 101 ? 25.484 20.386 35.928 1.00 5.26 101 GLY A N 1
ATOM 737 C CA . GLY A 1 101 ? 26.534 20.951 35.092 1.00 5.76 101 GLY A CA 1
ATOM 738 C C . GLY A 1 101 ? 26.054 21.941 34.049 1.00 6.02 101 GLY A C 1
ATOM 739 O O . GLY A 1 101 ? 26.865 22.613 33.421 1.00 7.42 101 GLY A O 1
ATOM 740 N N . ILE A 1 102 ? 24.741 22.042 33.856 1.00 5.81 102 ILE A N 1
ATOM 741 C CA . ILE A 1 102 ? 24.191 22.948 32.846 1.00 5.75 102 ILE A CA 1
ATOM 742 C C . ILE A 1 102 ? 24.067 24.354 33.445 1.00 5.56 102 ILE A C 1
ATOM 743 O O . ILE A 1 102 ? 23.671 24.507 34.594 1.00 6.04 102 ILE A O 1
ATOM 748 N N . TRP A 1 103 ? 24.428 25.373 32.666 1.00 4.75 103 TRP A N 1
ATOM 749 C CA . TRP A 1 103 ? 24.568 26.737 33.180 1.00 4.31 103 TRP A CA 1
ATOM 750 C C . TRP A 1 103 ? 24.035 27.750 32.166 1.00 4.09 103 TRP A C 1
ATOM 751 O O . TRP A 1 103 ? 24.804 28.403 31.448 1.00 4.00 103 TRP A O 1
ATOM 762 N N . PRO A 1 104 ? 22.702 27.867 32.078 1.00 4.10 104 PRO A N 1
ATOM 763 C CA . PRO A 1 104 ? 22.083 28.867 31.216 1.00 4.05 104 PRO A CA 1
ATOM 764 C C . PRO A 1 104 ? 22.169 30.271 31.822 1.00 4.32 104 PRO A C 1
ATOM 765 O O . PRO A 1 104 ? 22.166 30.429 33.056 1.00 5.04 104 PRO A O 1
ATOM 769 N N . ALA A 1 105 ? 22.206 31.281 30.957 1.00 4.09 105 ALA A N 1
ATOM 770 C CA . ALA A 1 105 ? 22.272 32.663 31.414 1.00 4.39 105 ALA A CA 1
ATOM 771 C C . ALA A 1 105 ? 21.687 33.657 30.429 1.00 4.27 105 ALA A C 1
ATOM 772 O O . ALA A 1 105 ? 21.744 33.465 29.210 1.00 4.55 105 ALA A O 1
ATOM 774 N N . PHE A 1 106 ? 21.142 34.729 30.996 1.00 4.27 106 PHE A N 1
ATOM 775 C CA . PHE A 1 106 ? 20.725 35.933 30.286 1.00 3.96 106 PHE A CA 1
ATOM 776 C C . PHE A 1 106 ? 21.398 37.085 31.020 1.00 3.84 106 PHE A C 1
ATOM 777 O O . PHE A 1 106 ? 21.169 37.280 32.217 1.00 4.04 106 PHE A O 1
ATOM 785 N N . TRP A 1 107 ? 22.267 37.808 30.327 1.00 4.14 107 TRP A N 1
ATOM 786 C CA . TRP A 1 107 ? 23.108 38.764 31.016 1.00 4.82 107 TRP A CA 1
ATOM 787 C C . TRP A 1 107 ? 23.579 39.856 30.086 1.00 4.80 107 TRP A C 1
ATOM 788 O O . TRP A 1 107 ? 23.226 39.869 28.913 1.00 4.96 107 TRP A O 1
ATOM 799 N N . MET A 1 108 ? 24.354 40.793 30.628 1.00 5.13 108 MET A N 1
ATOM 800 C CA . MET A 1 108 ? 24.813 41.957 29.881 1.00 5.70 108 MET A CA 1
ATOM 801 C C . MET A 1 108 ? 26.244 42.298 30.234 1.00 5.13 108 MET A C 1
ATOM 802 O O . MET A 1 108 ? 26.671 42.145 31.369 1.00 5.22 108 MET A O 1
ATOM 807 N N . LEU A 1 109 ? 26.966 42.782 29.234 1.00 5.19 109 LEU A N 1
ATOM 808 C CA . LEU A 1 109 ? 28.324 43.259 29.416 1.00 5.91 109 LEU A CA 1
ATOM 809 C C . LEU A 1 109 ? 28.381 44.722 29.019 1.00 5.36 109 LEU A C 1
ATOM 810 O O . LEU A 1 109 ? 27.705 45.146 28.081 1.00 5.03 109 LEU A O 1
ATOM 815 N N . GLY A 1 110 ? 29.201 45.496 29.722 1.00 5.03 110 GLY A N 1
ATOM 816 C CA . GLY A 1 110 ? 29.333 46.917 29.412 1.00 5.20 110 GLY A CA 1
ATOM 817 C C . GLY A 1 110 ? 29.785 47.096 27.975 1.00 5.03 110 GLY A C 1
ATOM 818 O O . GLY A 1 110 ? 30.670 46.367 27.497 1.00 5.08 110 GLY A O 1
ATOM 819 N N . ALA A 1 111 ? 29.179 48.052 27.274 1.00 5.22 111 ALA A N 1
ATOM 820 C CA . ALA A 1 111 ? 29.401 48.178 25.830 1.00 5.77 111 ALA A CA 1
ATOM 821 C C . ALA A 1 111 ? 30.792 48.667 25.438 1.00 6.21 111 ALA A C 1
ATOM 822 O O . ALA A 1 111 ? 31.130 48.641 24.263 1.00 6.55 111 ALA A O 1
ATOM 824 N N . ASP A 1 112 ? 31.596 49.111 26.401 1.00 6.02 112 ASP A N 1
ATOM 825 C CA . ASP A 1 112 ? 32.982 49.448 26.075 1.00 6.48 112 ASP A CA 1
ATOM 826 C C . ASP A 1 112 ? 33.933 48.254 26.155 1.00 6.46 112 ASP A C 1
ATOM 827 O O . ASP A 1 112 ? 35.111 48.385 25.836 1.00 6.20 112 ASP A O 1
ATOM 832 N N . PHE A 1 113 ? 33.441 47.089 26.572 1.00 5.93 113 PHE A N 1
ATOM 833 C CA . PHE A 1 113 ? 34.278 45.881 26.544 1.00 6.30 113 PHE A CA 1
ATOM 834 C C . PHE A 1 113 ? 34.585 45.504 25.087 1.00 6.50 113 PHE A C 1
ATOM 835 O O . PHE A 1 113 ? 33.677 45.527 24.258 1.00 6.95 113 PHE A O 1
ATOM 843 N N . PRO A 1 114 ? 35.845 45.125 24.770 1.00 6.69 114 PRO A N 1
ATOM 844 C CA . PRO A 1 114 ? 37.045 45.024 25.596 1.00 6.61 114 PRO A CA 1
ATOM 845 C C . PRO A 1 114 ? 37.985 46.227 25.539 1.00 6.47 114 PRO A C 1
ATOM 846 O O . PRO A 1 114 ? 39.117 46.137 26.022 1.00 6.67 114 PRO A O 1
ATOM 850 N N . ASN A 1 115 ? 37.543 47.336 24.948 1.00 5.99 115 ASN A N 1
ATOM 851 C CA . ASN A 1 115 ? 38.325 48.576 25.027 1.00 6.50 115 ASN A CA 1
ATOM 852 C C . ASN A 1 115 ? 38.590 48.956 26.482 1.00 6.29 115 ASN A C 1
ATOM 853 O O . ASN A 1 115 ? 39.666 49.451 26.813 1.00 6.21 115 ASN A O 1
ATOM 858 N N . THR A 1 116 ? 37.588 48.725 27.333 1.00 6.39 116 THR A N 1
ATOM 859 C CA . THR A 1 116 ? 37.741 48.722 28.784 1.00 7.08 116 THR A CA 1
ATOM 860 C C . THR A 1 116 ? 37.733 47.238 29.179 1.00 6.68 116 THR A C 1
ATOM 861 O O . THR A 1 116 ? 36.853 46.502 28.738 1.00 6.86 116 THR A O 1
ATOM 865 N N . PRO A 1 117 ? 38.719 46.789 29.984 1.00 6.45 117 PRO A N 1
ATOM 866 C CA . PRO A 1 117 ? 38.737 45.374 30.354 1.00 6.55 117 PRO A CA 1
ATOM 867 C C . PRO A 1 117 ? 37.651 45.031 31.370 1.00 6.42 117 PRO A C 1
ATOM 868 O O . PRO A 1 117 ? 37.099 45.917 32.025 1.00 6.70 117 PRO A O 1
ATOM 872 N N . TRP A 1 118 ? 37.348 43.747 31.482 1.00 5.95 118 TRP A N 1
ATOM 873 C CA . TRP A 1 118 ? 36.506 43.247 32.559 1.00 6.20 118 TRP A CA 1
ATOM 874 C C . TRP A 1 118 ? 37.389 43.142 33.815 1.00 6.37 118 TRP A C 1
ATOM 875 O O . TRP A 1 118 ? 38.557 42.772 33.701 1.00 7.07 118 TRP A O 1
ATOM 886 N N . PRO A 1 119 ? 36.841 43.427 35.018 1.00 6.22 119 PRO A N 1
ATOM 887 C CA . PRO A 1 119 ? 35.465 43.788 35.366 1.00 6.03 119 PRO A CA 1
ATOM 888 C C . PRO A 1 119 ? 35.167 45.283 35.298 1.00 5.87 119 PRO A C 1
ATOM 889 O O . PRO A 1 119 ? 34.038 45.690 35.592 1.00 5.98 119 PRO A O 1
ATOM 893 N N . ASP A 1 120 ? 36.158 46.092 34.926 1.00 5.89 120 ASP A N 1
ATOM 894 C CA . ASP A 1 120 ? 35.985 47.547 34.846 1.00 6.19 120 ASP A CA 1
ATOM 895 C C . ASP A 1 120 ? 34.849 47.950 33.900 1.00 6.10 120 ASP A C 1
ATOM 896 O O . ASP A 1 120 ? 34.179 48.963 34.119 1.00 6.37 120 ASP A O 1
ATOM 905 N N . SER A 1 121 ? 34.628 47.141 32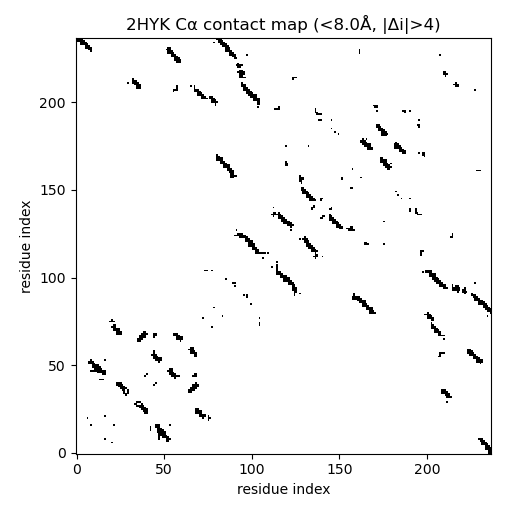.865 1.00 5.61 121 SER A N 1
ATOM 906 C CA . SER A 1 121 ? 33.567 47.372 31.890 1.00 5.95 121 SER A CA 1
ATOM 907 C C . SER A 1 121 ? 32.167 47.219 32.474 1.00 5.26 121 SER A C 1
ATOM 908 O O . SER A 1 121 ? 31.207 47.768 31.935 1.00 5.46 121 SER A O 1
ATOM 911 N N . GLY A 1 122 ? 32.064 46.447 33.554 1.00 5.01 122 GLY A N 1
ATOM 912 C CA . GLY A 1 122 ? 30.786 46.107 34.163 1.00 4.80 122 GLY A CA 1
ATOM 913 C C . GLY A 1 122 ? 30.152 44.865 33.567 1.00 4.59 122 GLY A C 1
ATOM 914 O O . GLY A 1 122 ? 30.323 44.572 32.380 1.00 4.73 122 GLY A O 1
ATOM 915 N N . GLU A 1 123 ? 29.421 44.139 34.410 1.00 4.44 123 GLU A N 1
ATOM 916 C CA . GLU A 1 123 ? 28.639 42.986 33.989 1.00 4.73 123 GLU A CA 1
ATOM 917 C C . GLU A 1 123 ? 27.366 42.937 34.831 1.00 4.17 123 GLU A C 1
ATOM 918 O O . GLU A 1 123 ? 27.431 43.048 36.061 1.00 4.29 123 GLU A O 1
ATOM 924 N N . ILE A 1 124 ? 26.217 42.810 34.166 1.00 4.13 124 ILE A N 1
ATOM 925 C CA . ILE A 1 124 ? 24.928 42.658 34.853 1.00 4.24 124 ILE A CA 1
ATOM 926 C C . ILE A 1 124 ? 24.361 41.290 34.494 1.00 4.58 124 ILE A C 1
ATOM 927 O O . ILE A 1 124 ? 24.014 41.051 33.334 1.00 4.86 124 ILE A O 1
ATOM 932 N N . ASP A 1 125 ? 24.295 40.397 35.478 1.00 4.00 125 ASP A N 1
ATOM 933 C CA . ASP A 1 125 ? 23.720 39.073 35.258 1.00 4.21 125 ASP A CA 1
ATOM 934 C C . ASP A 1 125 ? 22.250 39.116 35.644 1.00 4.04 125 ASP A C 1
ATOM 935 O O . ASP A 1 125 ? 21.904 39.260 36.826 1.00 4.37 125 ASP A O 1
ATOM 940 N N . ILE A 1 126 ? 21.382 39.034 34.637 1.00 4.32 126 ILE A N 1
ATOM 941 C CA . ILE A 1 126 ? 19.939 39.159 34.842 1.00 4.71 126 ILE A CA 1
ATOM 942 C C . ILE A 1 126 ? 19.364 37.861 35.400 1.00 4.67 126 ILE A C 1
ATOM 943 O O . ILE A 1 126 ? 18.619 37.872 36.387 1.00 4.57 126 ILE A O 1
ATOM 948 N N . MET A 1 127 ? 19.734 36.748 34.772 1.00 4.57 127 MET A N 1
ATOM 949 C CA . MET A 1 127 ? 19.370 35.421 35.244 1.00 4.75 127 MET A CA 1
ATOM 950 C C . MET A 1 127 ? 20.541 34.501 34.988 1.00 4.62 127 MET A C 1
ATOM 951 O O . MET A 1 127 ? 21.034 34.406 33.862 1.00 5.15 127 MET A O 1
ATOM 956 N N . GLU A 1 128 ? 20.973 33.817 36.038 1.00 4.82 128 GLU A N 1
ATOM 957 C CA . GLU A 1 128 ? 21.818 32.637 35.896 1.00 4.85 128 GLU A CA 1
ATOM 958 C C . GLU A 1 128 ? 21.190 31.497 36.678 1.00 4.63 128 GLU A C 1
ATOM 959 O O . GLU A 1 128 ? 20.602 31.701 37.745 1.00 5.18 128 GLU A O 1
ATOM 965 N N . ASN A 1 129 ? 21.308 30.295 36.128 1.00 4.88 129 ASN A N 1
ATOM 966 C CA . AS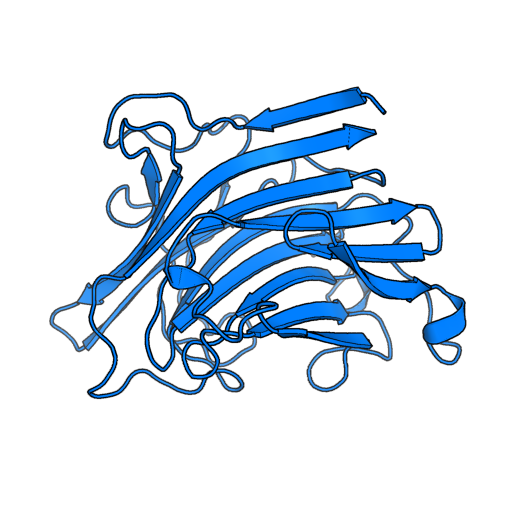N A 1 129 ? 20.900 29.090 36.834 1.00 4.80 129 ASN A CA 1
ATOM 967 C C . ASN A 1 129 ? 22.008 28.067 36.709 1.00 4.75 129 ASN A C 1
ATOM 968 O O . ASN A 1 129 ? 22.672 27.999 35.671 1.00 4.81 129 ASN A O 1
ATOM 973 N N . ILE A 1 130 ? 22.208 27.287 37.767 1.00 4.82 130 ILE A N 1
ATOM 974 C CA . ILE A 1 130 ? 23.049 26.095 37.676 1.00 5.47 130 ILE A CA 1
ATOM 975 C C . ILE A 1 130 ? 22.171 24.864 37.898 1.00 5.41 130 ILE A C 1
ATOM 976 O O . ILE A 1 130 ? 21.268 24.882 38.746 1.00 5.79 130 ILE A O 1
ATOM 981 N N . GLY A 1 131 ? 22.447 23.797 37.149 1.00 5.61 131 GLY A N 1
ATOM 982 C CA . GLY A 1 131 ? 21.546 22.647 37.098 1.00 5.97 131 GLY A CA 1
ATOM 983 C C . GLY A 1 131 ? 21.287 21.925 38.407 1.00 6.34 131 GLY A C 1
ATOM 984 O O . GLY A 1 131 ? 20.235 21.312 38.569 1.00 6.68 131 GLY A O 1
ATOM 985 N N . ARG A 1 132 ? 22.232 21.992 39.344 1.00 6.62 132 ARG A N 1
ATOM 986 C CA . ARG A 1 132 ? 22.032 21.355 40.653 1.00 7.36 132 ARG A CA 1
ATOM 987 C C . ARG A 1 132 ? 21.040 22.137 41.527 1.00 7.31 132 ARG A C 1
ATOM 988 O O . ARG A 1 132 ? 20.630 21.646 42.579 1.00 8.01 132 ARG A O 1
ATOM 996 N N . GLU A 1 133 ? 20.656 23.336 41.077 1.00 7.43 133 GLU A N 1
ATOM 997 C CA . GLU A 1 133 ? 19.682 24.205 41.759 1.00 7.64 133 GLU A CA 1
ATOM 998 C C . GLU A 1 133 ? 18.535 24.549 40.799 1.00 7.32 133 GLU A C 1
ATOM 999 O O . GLU A 1 133 ? 18.388 25.705 40.422 1.00 7.32 133 GLU A O 1
ATOM 1005 N N . PRO A 1 134 ? 17.725 23.557 40.383 1.00 7.17 134 PRO A N 1
ATOM 1006 C CA . PRO A 1 134 ? 16.714 23.834 39.356 1.00 7.25 134 PRO A CA 1
ATOM 1007 C C . PRO A 1 134 ? 15.668 24.874 39.766 1.00 6.62 134 PRO A C 1
ATOM 1008 O O . PRO A 1 134 ? 15.054 25.502 38.900 1.00 7.14 134 PRO A O 1
ATOM 1012 N N . HIS A 1 135 ? 15.488 25.041 41.076 1.00 6.16 135 HIS A N 1
ATOM 1013 C CA . HIS A 1 135 ? 14.467 25.917 41.649 1.00 6.05 135 HIS A CA 1
ATOM 1014 C C . HIS A 1 135 ? 15.000 27.283 42.080 1.00 6.20 135 HIS A C 1
ATOM 1015 O O . HIS A 1 135 ? 14.287 28.033 42.741 1.00 6.17 135 HIS A O 1
ATOM 1022 N N . LEU A 1 136 ? 16.240 27.599 41.700 1.00 6.35 136 LEU A N 1
ATOM 1023 C CA . LEU A 1 136 ? 16.869 28.869 42.072 1.00 6.43 136 LEU A CA 1
ATOM 1024 C C . LEU A 1 136 ? 17.442 29.561 40.857 1.00 6.14 136 LEU A C 1
ATOM 1025 O O . LEU A 1 136 ? 18.016 28.909 39.981 1.00 6.73 136 LEU A O 1
ATOM 1030 N N . VAL A 1 137 ? 17.298 30.879 40.810 1.00 5.28 137 VAL A N 1
ATOM 1031 C CA . VAL A 1 137 ? 18.076 31.702 39.885 1.00 5.31 137 VAL A CA 1
ATOM 1032 C C . VAL A 1 137 ? 18.852 32.745 40.679 1.00 5.33 137 VAL A C 1
ATOM 1033 O O . VAL A 1 137 ? 18.516 33.037 41.828 1.00 6.08 137 VAL A O 1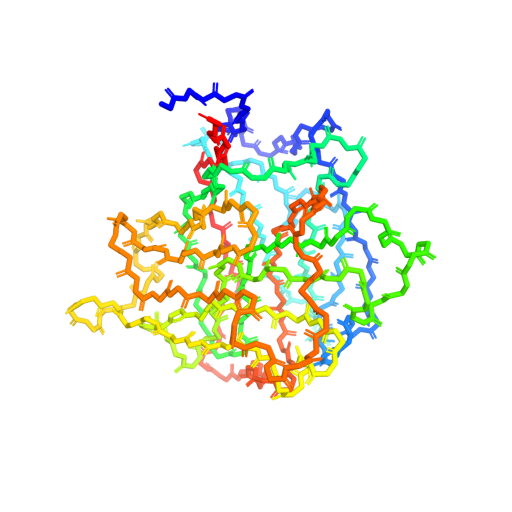
ATOM 1037 N N . HIS A 1 138 ? 19.893 33.286 40.056 1.00 5.63 138 HIS A N 1
ATOM 1038 C CA . HIS A 1 138 ? 20.771 34.265 40.683 1.00 5.95 138 HIS A CA 1
ATOM 1039 C C . HIS A 1 138 ? 20.862 35.519 39.832 1.00 6.15 138 HIS A C 1
ATOM 1040 O O . HIS A 1 138 ? 20.889 35.434 38.605 1.00 6.56 138 HIS A O 1
ATOM 1047 N N . GLY A 1 139 ? 20.921 36.672 40.494 1.00 6.07 139 GLY A N 1
ATOM 1048 C CA . GLY A 1 139 ? 21.122 37.966 39.837 1.00 6.02 139 GLY A CA 1
ATOM 1049 C C . GLY A 1 139 ? 22.349 38.608 40.444 1.00 5.87 139 GLY A C 1
ATOM 1050 O O . GLY A 1 139 ? 22.496 38.607 41.661 1.00 6.37 139 GLY A O 1
ATOM 1051 N N . SER A 1 140 ? 23.231 39.146 39.602 1.00 5.96 140 SER A N 1
ATOM 1052 C CA . SER A 1 140 ? 24.547 39.599 40.069 1.00 5.99 140 SER A CA 1
ATOM 1053 C C . SER A 1 140 ? 25.051 40.815 39.322 1.00 5.71 140 SER A C 1
ATOM 1054 O O . SER A 1 140 ? 24.642 41.077 38.188 1.00 5.42 140 SER A O 1
ATOM 1057 N N . LEU A 1 141 ? 25.977 41.524 39.969 1.00 5.51 141 LEU A N 1
ATOM 1058 C CA . LEU A 1 141 ? 26.755 42.605 39.358 1.00 5.59 141 LEU A CA 1
ATOM 1059 C C . LEU A 1 141 ? 28.230 42.342 39.572 1.00 5.83 141 LEU A C 1
ATOM 1060 O O . LEU A 1 141 ? 28.642 42.031 40.687 1.00 6.13 141 LEU A O 1
ATOM 1065 N N . HIS A 1 142 ? 29.015 42.486 38.507 1.00 5.77 142 HIS A N 1
ATOM 1066 C CA . HIS A 1 142 ? 30.472 42.452 38.608 1.00 5.96 142 HIS A CA 1
ATOM 1067 C C . HIS A 1 142 ? 31.013 43.815 38.214 1.00 6.02 142 HIS A C 1
ATOM 1068 O O . HIS A 1 142 ? 30.630 44.369 37.177 1.00 6.00 142 HIS A O 1
ATOM 1075 N N . GLY A 1 143 ? 31.909 44.339 39.042 1.00 6.14 143 GLY A N 1
ATOM 1076 C CA . GLY A 1 143 ? 32.553 45.623 38.803 1.00 6.06 143 GLY A CA 1
ATOM 1077 C C . GLY A 1 143 ? 33.835 45.678 39.611 1.00 6.36 143 GLY A C 1
ATOM 1078 O O . GLY A 1 143 ? 34.145 44.741 40.346 1.00 6.15 143 GLY A O 1
ATOM 1079 N N . PRO A 1 144 ? 34.598 46.776 39.489 1.00 6.73 144 PRO A N 1
ATOM 1080 C CA . PRO A 1 144 ? 35.878 46.875 40.198 1.00 6.97 144 PRO A CA 1
ATOM 1081 C C . PRO A 1 144 ? 35.683 46.735 41.703 1.00 7.04 144 PRO A C 1
ATOM 1082 O O . PRO A 1 144 ? 34.911 47.480 42.298 1.00 7.32 144 PRO A O 1
ATOM 1086 N N . GLY A 1 145 ? 36.360 45.763 42.305 1.00 6.71 145 GLY A N 1
ATOM 1087 C CA . GLY A 1 145 ? 36.242 45.513 43.737 1.00 6.77 145 GLY A CA 1
ATOM 1088 C C . GLY A 1 145 ? 35.085 44.620 44.164 1.00 6.66 145 GLY A C 1
ATOM 1089 O O . GLY A 1 145 ? 34.980 44.275 45.344 1.00 7.76 145 GLY A O 1
ATOM 1090 N N . TYR A 1 146 ? 34.209 44.254 43.226 1.00 6.47 146 TYR A N 1
ATOM 1091 C CA . TYR A 1 146 ? 33.090 43.339 43.499 1.00 6.14 146 TYR A CA 1
ATOM 1092 C C . TYR A 1 146 ? 32.865 42.461 42.269 1.00 6.30 146 TYR A C 1
ATOM 1093 O O . TYR A 1 146 ? 31.932 42.667 41.500 1.00 6.63 146 TYR A O 1
ATOM 1102 N N . PHE A 1 147 ? 33.736 41.474 42.084 1.00 6.14 147 PHE A N 1
ATOM 1103 C CA . PHE A 1 147 ? 33.724 40.686 40.854 1.00 6.63 147 PHE A CA 1
ATOM 1104 C C . PHE A 1 147 ? 34.203 39.262 41.065 1.00 6.83 147 PHE A C 1
ATOM 1105 O O . PHE A 1 147 ? 34.829 38.944 42.083 1.00 6.74 147 PHE A O 1
ATOM 1113 N N . GLY A 1 148 ? 33.916 38.420 40.075 1.00 6.65 148 GLY A N 1
ATOM 1114 C CA . GLY A 1 148 ? 34.476 37.074 39.992 1.00 7.29 148 GLY A CA 1
ATOM 1115 C C . GLY A 1 148 ? 33.866 36.188 41.049 1.00 7.86 148 GLY A C 1
ATOM 1116 O O . GLY A 1 148 ? 32.699 35.820 40.956 1.00 8.53 148 GLY A O 1
ATOM 1117 N N . GLY A 1 149 ? 34.662 35.871 42.065 1.00 7.68 149 GLY A N 1
ATOM 1118 C CA . GLY A 1 149 ? 34.178 35.115 43.214 1.00 7.97 149 GLY A CA 1
ATOM 1119 C C . GLY A 1 149 ? 33.346 35.935 44.186 1.00 8.16 149 GLY A C 1
ATOM 1120 O O . GLY A 1 149 ? 32.615 35.370 45.004 1.00 8.94 149 GLY A O 1
ATOM 1121 N N . GLU A 1 150 ? 33.439 37.262 44.100 1.00 7.74 150 GLU A N 1
ATOM 1122 C CA . GLU A 1 150 ? 32.726 38.143 45.035 1.00 7.72 150 GLU A CA 1
ATOM 1123 C C . GLU A 1 150 ? 31.887 39.260 44.377 1.00 6.00 150 GLU A C 1
ATOM 1124 O O . GLU A 1 150 ? 32.018 40.432 44.734 1.00 5.51 150 GLU A O 1
ATOM 1130 N N . PRO A 1 151 ? 30.975 38.897 43.453 1.00 5.31 151 PRO A N 1
ATOM 1131 C CA . PRO A 1 151 ? 30.095 39.911 42.880 1.00 4.78 151 PRO A CA 1
ATOM 1132 C C . PRO A 1 151 ? 29.061 40.353 43.916 1.00 4.26 151 PRO A C 1
ATOM 1133 O O . PRO A 1 151 ? 28.881 39.679 44.936 1.00 4.43 151 PRO A O 1
ATOM 1137 N N . LEU A 1 152 ? 28.382 41.465 43.661 1.00 3.78 152 LEU A N 1
ATOM 1138 C CA . LEU A 1 152 ? 27.155 41.753 44.395 1.00 4.00 152 LEU A CA 1
ATOM 1139 C C . LEU A 1 152 ? 26.120 40.784 43.851 1.00 4.04 152 LEU A C 1
ATOM 1140 O O . LEU A 1 152 ? 25.924 40.714 42.638 1.00 4.74 152 LEU A O 1
ATOM 1145 N N . THR A 1 153 ? 25.495 40.005 44.722 1.00 4.05 153 THR A N 1
ATOM 1146 C CA . THR A 1 153 ? 24.670 38.909 44.241 1.00 4.35 153 THR A CA 1
ATOM 1147 C C . THR A 1 153 ? 23.576 38.499 45.225 1.00 4.32 153 THR A C 1
ATOM 1148 O O . THR A 1 153 ? 23.569 38.888 46.396 1.00 4.13 153 THR A O 1
ATOM 1152 N N . GLY A 1 154 ? 22.640 37.709 44.721 1.00 4.15 154 GLY A N 1
ATOM 1153 C CA . GLY A 1 154 ? 21.599 37.115 45.540 1.00 4.56 154 GLY A CA 1
ATOM 1154 C C . GLY A 1 154 ? 20.817 36.153 44.684 1.00 4.93 154 GLY A C 1
ATOM 1155 O O . GLY A 1 154 ? 21.033 36.069 43.476 1.00 5.54 154 GLY A O 1
ATOM 1156 N N . SER A 1 155 ? 19.902 35.432 45.311 1.00 5.40 155 SER A N 1
ATOM 1157 C CA . SER A 1 155 ? 19.152 34.391 44.633 1.00 6.04 155 SER A CA 1
ATOM 1158 C C . SER A 1 155 ? 17.660 34.535 44.885 1.00 5.65 155 SER A C 1
ATOM 1159 O O . SER A 1 155 ? 17.229 35.201 45.836 1.00 6.01 155 SER A O 1
ATOM 1162 N N . TYR A 1 156 ? 16.882 33.906 44.007 1.00 5.33 156 TYR A N 1
ATOM 1163 C CA . TYR A 1 156 ? 15.439 33.853 44.130 1.00 5.25 156 TYR A CA 1
ATOM 1164 C C . TYR A 1 156 ? 15.009 32.422 43.901 1.00 4.72 156 TYR A C 1
ATOM 1165 O O . TYR A 1 156 ? 15.343 31.815 42.884 1.00 4.50 156 TYR A O 1
ATOM 1174 N N . MET A 1 157 ? 14.265 31.882 44.853 1.00 4.92 157 MET A N 1
ATOM 1175 C CA . MET A 1 157 ? 13.711 30.553 44.688 1.00 5.30 157 MET A CA 1
ATOM 1176 C C . MET A 1 157 ? 12.312 30.636 44.102 1.00 5.38 157 MET A C 1
ATOM 1177 O O . MET A 1 157 ? 11.534 31.529 44.449 1.00 5.56 157 MET A O 1
ATOM 1182 N N . HIS A 1 158 ? 11.994 29.710 43.200 1.00 5.24 158 HIS A N 1
ATOM 1183 C CA . HIS A 1 158 ? 10.635 29.568 42.709 1.00 5.22 158 HIS A CA 1
ATOM 1184 C C . HIS A 1 158 ? 9.701 29.622 43.919 1.00 5.28 158 HIS A C 1
ATOM 1185 O O . HIS A 1 158 ? 9.952 28.948 44.915 1.00 4.96 158 HIS A O 1
ATOM 1192 N N . PRO A 1 159 ? 8.623 30.434 43.850 1.00 5.54 159 PRO A N 1
ATOM 1193 C CA . PRO A 1 159 ? 7.787 30.632 45.049 1.00 5.82 159 PRO A CA 1
ATOM 1194 C C . PRO A 1 159 ? 7.165 29.370 45.638 1.00 5.80 159 PRO A C 1
ATOM 1195 O O . PRO A 1 159 ? 6.826 29.358 46.818 1.00 6.10 159 PRO A O 1
ATOM 1199 N N . GLN A 1 160 ? 7.017 28.323 44.830 1.00 5.61 160 GLN A N 1
ATOM 1200 C CA . GLN A 1 160 ? 6.515 27.039 45.322 1.00 6.25 160 GLN A CA 1
ATOM 1201 C C . GLN A 1 160 ? 7.625 25.991 45.462 1.00 5.96 160 GLN A C 1
ATOM 1202 O O . GLN A 1 160 ? 7.364 24.851 45.840 1.00 6.50 160 GLN A O 1
ATOM 1212 N N . GLY A 1 161 ? 8.861 26.390 45.173 1.00 5.27 161 GLY A N 1
ATOM 1213 C CA . GLY A 1 161 ? 10.013 25.483 45.223 1.00 5.64 161 GLY A CA 1
ATOM 1214 C C . GLY A 1 161 ? 10.155 24.557 44.026 1.00 5.81 161 GLY A C 1
ATOM 1215 O O . GLY A 1 161 ? 10.885 23.563 44.092 1.00 6.30 161 GLY A O 1
ATOM 1216 N N . TRP A 1 162 ? 9.464 24.879 42.935 1.00 5.98 162 TRP A N 1
ATOM 1217 C CA . TRP A 1 162 ? 9.470 24.030 41.742 1.00 5.68 162 TRP A CA 1
ATOM 1218 C C . TRP A 1 162 ? 10.630 24.354 40.824 1.00 5.20 162 TRP A C 1
ATOM 1219 O O . TRP A 1 162 ? 11.243 25.411 40.936 1.00 5.38 162 TRP A O 1
ATOM 1230 N N . SER A 1 163 ? 10.923 23.445 39.901 1.00 4.71 163 SER A N 1
ATOM 1231 C CA . SER A 1 163 ? 11.957 23.700 38.905 1.00 4.90 163 SER A CA 1
ATOM 1232 C C . SER A 1 163 ? 11.552 24.794 37.919 1.00 4.42 163 SER A C 1
ATOM 1233 O O . SER A 1 163 ? 10.469 24.743 37.334 1.00 4.81 163 SER A O 1
ATOM 1238 N N . PHE A 1 164 ? 12.426 25.782 37.726 1.00 4.21 164 PHE A N 1
ATOM 1239 C CA . PHE A 1 164 ? 12.171 26.797 36.701 1.00 4.09 164 PHE A CA 1
ATOM 1240 C C . PHE A 1 164 ? 12.126 26.222 35.277 1.00 4.03 164 PHE A C 1
ATOM 1241 O O . PHE A 1 164 ? 11.497 26.801 34.397 1.00 4.43 164 PHE A O 1
ATOM 1249 N N . ALA A 1 165 ? 12.777 25.076 35.060 1.00 3.57 165 ALA A N 1
ATOM 1250 C CA . ALA A 1 165 ? 12.827 24.436 33.743 1.00 3.88 165 ALA A CA 1
ATOM 1251 C C . ALA A 1 165 ? 11.467 23.938 33.259 1.00 3.91 165 ALA A C 1
ATOM 1252 O O . ALA A 1 165 ? 11.308 23.602 32.090 1.00 4.20 165 ALA A O 1
ATOM 1254 N N . ASP A 1 166 ? 10.486 23.889 34.155 1.00 4.52 166 ASP A N 1
ATOM 1255 C CA . ASP A 1 166 ? 9.179 23.343 33.809 1.00 6.04 166 ASP A CA 1
ATOM 1256 C C . ASP A 1 166 ? 8.395 24.186 32.804 1.00 5.88 166 ASP A C 1
ATOM 1257 O O . ASP A 1 166 ? 7.563 23.653 32.069 1.00 6.98 166 ASP A O 1
ATOM 1262 N N . THR A 1 167 ? 8.652 25.495 32.769 1.00 5.23 167 THR A N 1
ATOM 1263 C CA . THR A 1 167 ? 7.901 26.383 31.882 1.00 5.21 167 THR A CA 1
ATOM 1264 C C . THR A 1 167 ? 8.676 27.678 31.638 1.00 4.80 167 THR A C 1
ATOM 1265 O O . THR A 1 167 ? 9.795 27.834 32.122 1.00 5.07 167 THR A O 1
ATOM 1269 N N . PHE A 1 168 ? 8.081 28.588 30.870 1.00 4.51 168 PHE A N 1
ATOM 1270 C CA . PHE A 1 168 ? 8.658 29.904 30.630 1.00 4.52 168 PHE A CA 1
ATOM 1271 C C . PHE A 1 168 ? 8.434 30.815 31.832 1.00 4.72 168 PHE A C 1
ATOM 1272 O O . PHE A 1 168 ? 7.352 30.830 32.423 1.00 5.38 168 PHE A O 1
ATOM 1280 N N . HIS A 1 169 ? 9.465 31.577 32.176 1.00 4.23 169 HIS A N 1
ATOM 1281 C CA . HIS A 1 169 ? 9.386 32.594 33.218 1.00 4.68 169 HIS A CA 1
ATOM 1282 C C . HIS A 1 169 ? 10.008 33.882 32.706 1.00 4.51 169 HIS A C 1
ATOM 1283 O O . HIS A 1 169 ? 10.902 33.837 31.861 1.00 4.66 169 HIS A O 1
ATOM 1290 N N . THR A 1 170 ? 9.542 35.023 33.210 1.00 4.53 170 THR A N 1
ATOM 1291 C CA . THR A 1 170 ? 10.076 36.313 32.776 1.00 4.91 170 THR A CA 1
ATOM 1292 C C . THR A 1 170 ? 11.138 36.810 33.744 1.00 4.75 170 THR A C 1
ATOM 1293 O O . THR A 1 170 ? 10.845 37.125 34.902 1.00 5.30 170 THR A O 1
ATOM 1297 N N . PHE A 1 171 ? 12.370 36.878 33.257 1.00 4.56 171 PHE A N 1
ATOM 1298 C CA . PHE A 1 171 ? 13.497 37.343 34.053 1.00 4.53 171 PHE A CA 1
ATOM 1299 C C . PHE A 1 171 ? 13.855 38.742 33.603 1.00 4.42 171 PHE A C 1
ATOM 1300 O O . PHE A 1 171 ? 14.020 38.977 32.407 1.00 5.28 171 PHE A O 1
ATOM 1308 N N . ALA A 1 172 ? 13.964 39.670 34.549 1.00 4.43 172 ALA A N 1
ATOM 1309 C CA . ALA A 1 172 ? 14.158 41.068 34.198 1.00 4.48 172 ALA A CA 1
ATOM 1310 C C . ALA A 1 172 ? 15.028 41.805 35.187 1.00 4.40 172 ALA A C 1
ATOM 1311 O O . ALA A 1 172 ? 15.152 41.412 36.348 1.00 4.18 172 ALA A O 1
ATOM 1313 N N . VAL A 1 173 ? 15.639 42.880 34.696 1.00 4.20 173 VAL A N 1
ATOM 1314 C CA . VAL A 1 173 ? 16.110 43.961 35.555 1.00 4.45 173 VAL A CA 1
ATOM 1315 C C . VAL A 1 173 ? 15.381 45.254 35.211 1.00 4.62 173 VAL A C 1
ATOM 1316 O O . VAL A 1 173 ? 15.039 45.499 34.047 1.00 5.20 173 VAL A O 1
ATOM 1320 N N . ASP A 1 174 ? 15.135 46.053 36.248 1.00 4.27 174 ASP A N 1
ATOM 1321 C CA . ASP A 1 174 ? 14.688 47.430 36.105 1.00 5.04 174 ASP A CA 1
ATOM 1322 C C . ASP A 1 174 ? 15.856 48.293 36.565 1.00 5.10 174 ASP A C 1
ATOM 1323 O O . ASP A 1 174 ? 16.342 48.158 37.688 1.00 6.15 174 ASP A O 1
ATOM 1328 N N . TRP A 1 175 ? 16.300 49.169 35.673 1.00 4.40 175 TRP A N 1
ATOM 1329 C CA . TRP A 1 175 ? 17.637 49.744 35.724 1.00 4.41 175 TRP A CA 1
ATOM 1330 C C . TRP A 1 175 ? 17.540 51.254 35.524 1.00 4.48 175 TRP A C 1
ATOM 1331 O O . TRP A 1 175 ? 16.893 51.734 34.587 1.00 4.63 175 TRP A O 1
ATOM 1342 N N . ARG A 1 176 ? 18.155 52.000 36.436 1.00 4.15 176 ARG A N 1
ATOM 1343 C CA . ARG A 1 176 ? 18.188 53.453 36.339 1.00 5.01 176 ARG A CA 1
ATOM 1344 C C . ARG A 1 176 ? 19.553 53.904 36.837 1.00 4.23 176 ARG A C 1
ATOM 1345 O O . ARG A 1 176 ? 20.294 53.096 37.404 1.00 3.85 176 ARG A O 1
ATOM 1353 N N . PRO A 1 177 ? 19.926 55.172 36.590 1.00 3.83 177 PRO A N 1
ATOM 1354 C CA . PRO A 1 177 ? 21.210 55.609 37.145 1.00 3.96 177 PRO A CA 1
ATOM 1355 C C . PRO A 1 177 ? 21.335 55.256 38.629 1.00 3.77 177 PRO A C 1
ATOM 1356 O O . PRO A 1 177 ? 20.444 55.545 39.423 1.00 4.40 177 PRO A O 1
ATOM 1360 N N . GLY A 1 178 ? 22.430 54.589 38.975 1.00 3.16 178 GLY A N 1
ATOM 1361 C CA . GLY A 1 178 ? 22.715 54.215 40.351 1.00 3.80 178 GLY A CA 1
ATOM 1362 C C . GLY A 1 178 ? 21.947 53.065 40.983 1.00 3.82 178 GLY A C 1
ATOM 1363 O O . GLY A 1 178 ? 22.173 52.788 42.150 1.00 4.26 178 GLY A O 1
ATOM 1364 N N . SER A 1 179 ? 21.061 52.386 40.249 1.00 3.59 179 SER A N 1
ATOM 1365 C CA . SER A 1 179 ? 20.214 51.358 40.874 1.00 4.25 179 SER A CA 1
ATOM 1366 C C . SER A 1 179 ? 19.707 50.310 39.895 1.00 4.24 179 SER A C 1
ATOM 1367 O O . SER A 1 179 ? 19.246 50.644 38.806 1.00 4.64 179 SER A O 1
ATOM 1370 N N . ILE A 1 180 ? 19.764 49.047 40.319 1.00 4.20 180 ILE A N 1
ATOM 1371 C CA . ILE A 1 180 ? 19.248 47.923 39.533 1.00 4.65 180 ILE A CA 1
ATOM 1372 C C . ILE A 1 180 ? 18.405 47.013 40.433 1.00 4.48 180 ILE A C 1
ATOM 1373 O O . ILE A 1 180 ? 18.811 46.702 41.552 1.00 4.88 180 ILE A O 1
ATOM 1378 N N . THR A 1 181 ? 17.226 46.628 39.938 1.00 4.60 181 THR A N 1
ATOM 1379 C CA . THR A 1 181 ? 16.299 45.736 40.635 1.00 5.17 181 THR A CA 1
ATOM 1380 C C . THR A 1 181 ? 16.022 44.512 39.767 1.00 5.23 181 THR A C 1
ATOM 1381 O O . THR A 1 181 ? 15.709 44.652 38.589 1.00 5.97 181 THR A O 1
ATOM 1385 N N . TRP A 1 182 ? 16.138 43.325 40.360 1.00 4.87 182 TRP A N 1
ATOM 1386 C CA . TRP A 1 182 ? 15.891 42.060 39.661 1.00 4.58 182 TRP A CA 1
ATOM 1387 C C . TRP A 1 182 ? 14.497 41.551 39.977 1.00 4.64 182 TRP A C 1
ATOM 1388 O O . TRP A 1 182 ? 14.050 41.640 41.129 1.00 4.82 182 TRP A O 1
ATOM 1399 N N . SER A 1 183 ? 13.828 40.990 38.971 1.00 4.76 183 SER A N 1
ATOM 1400 C CA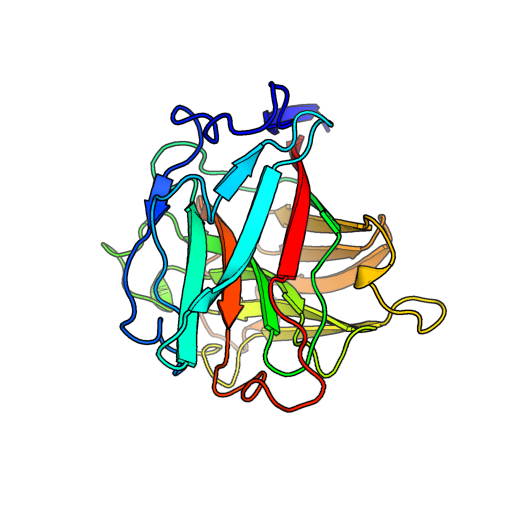 . SER A 1 183 ? 12.503 40.408 39.159 1.00 4.97 183 SER A CA 1
ATOM 1401 C C . SER A 1 183 ? 12.333 39.105 38.397 1.00 4.70 183 SER A C 1
ATOM 1402 O O . SER A 1 183 ? 13.006 38.859 37.390 1.00 4.68 183 SER A O 1
ATOM 1405 N N . VAL A 1 184 ? 11.414 38.278 38.886 1.00 4.41 184 VAL A N 1
ATOM 1406 C CA . VAL A 1 184 ? 11.033 37.037 38.224 1.00 4.48 184 VAL A CA 1
ATOM 1407 C C . VAL A 1 184 ? 9.511 37.019 38.181 1.00 4.12 184 VAL A C 1
ATOM 1408 O O . VAL A 1 184 ? 8.856 37.147 39.220 1.00 4.40 184 VAL A O 1
ATOM 1412 N N . ASP A 1 185 ? 8.960 36.921 36.971 1.00 4.40 185 ASP A N 1
ATOM 1413 C CA . ASP A 1 185 ? 7.501 36.979 36.757 1.00 4.59 185 ASP A CA 1
ATOM 1414 C C . ASP A 1 185 ? 6.885 38.227 37.399 1.00 4.78 185 ASP A C 1
ATOM 1415 O O . ASP A 1 185 ? 5.774 38.196 37.939 1.00 5.02 185 ASP A O 1
ATOM 1420 N N . GLY A 1 186 ? 7.631 39.327 37.341 1.00 4.83 186 GLY A N 1
ATOM 1421 C CA . GLY A 1 186 ? 7.176 40.609 37.865 1.00 5.16 186 GLY A CA 1
ATOM 1422 C C . GLY A 1 186 ? 7.469 40.860 39.332 1.00 5.16 186 GLY A C 1
ATOM 1423 O O . GLY A 1 186 ? 7.278 41.973 39.812 1.00 5.98 186 GLY A O 1
ATOM 1424 N N . VAL A 1 187 ? 7.925 39.834 40.048 1.00 5.07 187 VAL A N 1
ATOM 1425 C CA . VAL A 1 187 ? 8.182 39.942 41.488 1.00 5.24 187 VAL A CA 1
ATOM 1426 C C . VAL A 1 187 ? 9.624 40.376 41.723 1.00 5.16 187 VAL A C 1
ATOM 1427 O O . VAL A 1 187 ? 10.560 39.635 41.404 1.00 4.76 187 VAL A O 1
ATOM 1431 N N . ALA A 1 188 ? 9.803 41.574 42.273 1.00 5.48 188 ALA A N 1
ATOM 1432 C CA . ALA A 1 188 ? 11.137 42.076 42.604 1.00 5.51 188 ALA A CA 1
ATOM 1433 C C . ALA A 1 188 ? 11.677 41.318 43.807 1.00 5.83 188 ALA A C 1
ATOM 1434 O O . ALA A 1 188 ? 10.947 41.111 44.782 1.00 7.15 188 ALA A O 1
ATOM 1436 N N . TYR A 1 189 ? 12.939 40.898 43.746 1.00 5.30 189 TYR A N 1
ATOM 1437 C CA . TYR A 1 189 ? 13.528 40.159 44.860 1.00 5.47 189 TYR A CA 1
ATOM 1438 C C . TYR A 1 189 ? 14.812 40.755 45.418 1.00 5.37 189 TYR A C 1
ATOM 1439 O O . TYR A 1 189 ? 15.243 40.382 46.504 1.00 5.59 189 TYR A O 1
ATOM 1448 N N . GLN A 1 190 ? 15.429 41.671 44.673 1.00 5.25 190 GLN A N 1
ATOM 1449 C CA . GLN A 1 190 ? 16.593 42.380 45.191 1.00 5.64 190 GLN A CA 1
ATOM 1450 C C . GLN A 1 190 ? 16.869 43.651 44.422 1.00 5.48 190 GLN A C 1
ATOM 1451 O O . GLN A 1 190 ? 16.563 43.752 43.235 1.00 5.41 190 GLN A O 1
ATOM 1457 N N . THR A 1 191 ? 17.449 44.614 45.126 1.00 5.08 191 THR A N 1
ATOM 1458 C CA . THR A 1 191 ? 17.896 45.864 44.538 1.00 5.84 191 THR A CA 1
ATOM 1459 C C . THR A 1 191 ? 19.296 46.172 45.038 1.00 5.68 191 THR A C 1
ATOM 1460 O O . THR A 1 191 ? 19.557 46.110 46.240 1.00 6.46 191 THR A O 1
ATOM 1464 N N . TYR A 1 192 ? 20.199 46.467 44.109 1.00 5.49 192 TYR A N 1
ATOM 1465 C CA . TYR A 1 192 ? 21.531 46.926 44.472 1.00 5.37 192 TYR A CA 1
ATOM 1466 C C . TYR A 1 192 ? 21.758 48.291 43.869 1.00 5.15 192 TYR A C 1
ATOM 1467 O O . TYR A 1 192 ? 21.343 48.563 42.739 1.00 5.31 192 TYR A O 1
ATOM 1476 N N . THR A 1 193 ? 22.41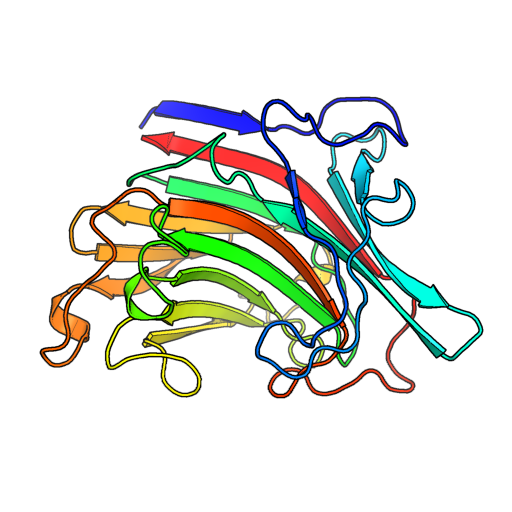7 49.147 44.640 1.00 4.56 193 THR A N 1
ATOM 1477 C CA . THR A 1 193 ? 22.629 50.534 44.243 1.00 4.79 193 THR A CA 1
ATOM 1478 C C . THR A 1 193 ? 24.088 50.928 44.417 1.00 5.02 193 THR A C 1
ATOM 1479 O O . THR A 1 193 ? 24.895 50.154 44.941 1.00 4.62 193 THR A O 1
ATOM 1483 N N . SER A 1 194 ? 24.420 52.154 44.015 1.00 5.24 194 SER A N 1
ATOM 1484 C CA . SER A 1 194 ? 25.781 52.659 44.204 1.00 5.96 194 SER A CA 1
ATOM 1485 C C . SER A 1 194 ? 26.199 52.675 45.673 1.00 6.08 194 SER A C 1
ATOM 1486 O O . SER A 1 194 ? 27.396 52.677 45.970 1.00 7.01 194 SER A O 1
ATOM 1491 N N . ALA A 1 195 ? 25.230 52.693 46.587 1.00 6.14 195 ALA A N 1
ATOM 1492 C CA . ALA A 1 195 ? 25.535 52.664 48.014 1.00 6.61 195 ALA A CA 1
ATOM 1493 C C . ALA A 1 195 ? 26.004 51.290 48.499 1.00 6.47 195 ALA A C 1
ATOM 1494 O O . ALA A 1 195 ? 26.549 51.171 49.599 1.00 7.42 195 ALA A O 1
ATOM 1496 N N . ASP A 1 196 ? 25.796 50.257 47.681 1.00 6.25 196 ASP A N 1
ATOM 1497 C CA . ASP A 1 196 ? 26.115 48.880 48.066 1.00 6.12 196 ASP A CA 1
ATOM 1498 C C . ASP A 1 196 ? 27.503 48.397 47.623 1.00 6.56 196 ASP A C 1
ATOM 1499 O O . ASP A 1 196 ? 27.876 47.259 47.903 1.00 6.61 196 ASP A O 1
ATOM 1504 N N . THR A 1 197 ? 28.264 49.255 46.947 1.00 7.17 197 THR A N 1
ATOM 1505 C CA . THR A 1 197 ? 29.569 48.857 46.396 1.00 7.81 197 THR A CA 1
ATOM 1506 C C . THR A 1 197 ? 30.746 48.971 47.373 1.00 8.44 197 THR A C 1
ATOM 1507 O O . THR A 1 197 ? 31.885 48.703 46.992 1.00 8.42 197 THR A O 1
ATOM 1511 N N . ARG A 1 198 ? 30.474 49.369 48.615 1.00 9.24 198 ARG A N 1
ATOM 1512 C CA . ARG A 1 198 ? 31.515 49.525 49.648 1.00 10.46 198 ARG A CA 1
ATOM 1513 C C . ARG A 1 198 ? 32.640 50.488 49.242 1.00 9.94 198 ARG A C 1
ATOM 1514 O O . ARG A 1 198 ? 33.812 50.233 49.528 1.00 10.22 198 ARG A O 1
ATOM 1522 N N . GLY A 1 199 ? 32.283 51.588 48.580 1.00 9.35 199 GLY A N 1
ATOM 1523 C CA . GLY A 1 199 ? 33.270 52.589 48.150 1.00 8.93 199 GLY A CA 1
ATOM 1524 C C . GLY A 1 199 ? 33.948 52.288 46.822 1.00 8.50 199 GLY A C 1
ATOM 1525 O O . GLY A 1 199 ? 34.825 53.035 46.379 1.00 9.01 199 GLY A O 1
ATOM 1526 N N . ASN A 1 200 ? 33.561 51.183 46.189 1.00 8.07 200 ASN A N 1
ATOM 1527 C CA . ASN A 1 200 ? 34.033 50.873 44.842 1.00 7.64 200 ASN A CA 1
ATOM 1528 C C . ASN A 1 200 ? 33.177 51.598 43.801 1.00 7.50 200 ASN A C 1
ATOM 1529 O O . ASN A 1 200 ? 32.033 51.940 44.086 1.00 7.86 200 ASN A O 1
ATOM 1534 N N . PRO A 1 201 ? 33.731 51.866 42.602 1.00 7.30 201 PRO A N 1
ATOM 1535 C CA . PRO A 1 201 ? 32.946 52.573 41.589 1.00 7.34 201 PRO A CA 1
ATOM 1536 C C . PRO A 1 201 ? 31.731 51.780 41.115 1.00 6.78 201 PRO A C 1
ATOM 1537 O O . PRO A 1 201 ? 31.832 50.575 40.882 1.00 6.70 201 PRO A O 1
ATOM 1541 N N . TRP A 1 202 ? 30.604 52.473 40.976 1.00 6.09 202 TRP A N 1
ATOM 1542 C CA . TRP A 1 202 ? 29.406 51.945 40.335 1.00 5.70 202 TRP A CA 1
ATOM 1543 C C . TRP A 1 202 ? 29.604 52.131 38.829 1.00 5.65 202 TRP A C 1
ATOM 1544 O O . TRP A 1 202 ? 29.753 53.262 38.360 1.00 7.19 202 TRP A O 1
ATOM 1555 N N . VAL A 1 203 ? 29.613 51.036 38.073 1.00 4.93 203 VAL A N 1
ATOM 1556 C CA . VAL A 1 203 ? 29.984 51.092 36.652 1.00 4.89 203 VAL A CA 1
ATOM 1557 C C . VAL A 1 203 ? 28.805 50.831 35.703 1.00 4.76 203 VAL A C 1
ATOM 1558 O O . VAL A 1 203 ? 28.995 50.457 34.547 1.00 5.70 203 VAL A O 1
ATOM 1562 N N . PHE A 1 204 ? 27.585 51.055 36.182 1.00 4.20 204 PHE A N 1
ATOM 1563 C CA . PHE A 1 204 ? 26.401 50.657 35.413 1.00 4.12 204 PHE A CA 1
ATOM 1564 C C . PHE A 1 204 ? 25.652 51.815 34.780 1.00 4.34 204 PHE A C 1
ATOM 1565 O O . PHE A 1 204 ? 24.610 51.607 34.171 1.00 4.45 204 PHE A O 1
ATOM 1573 N N . ASP A 1 205 ? 26.211 53.021 34.879 1.00 3.97 205 ASP A N 1
ATOM 1574 C CA . ASP A 1 205 ? 25.590 54.197 34.268 1.00 3.87 205 ASP A CA 1
ATOM 1575 C C . ASP A 1 205 ? 26.125 54.428 32.854 1.00 3.75 205 ASP A C 1
ATOM 1576 O O . ASP A 1 205 ? 26.700 55.481 32.546 1.00 4.33 205 ASP A O 1
ATOM 1581 N N . GLN A 1 206 ? 25.912 53.441 31.989 1.00 3.84 206 GLN A N 1
ATOM 1582 C CA . GLN A 1 206 ? 26.435 53.447 30.619 1.00 4.20 206 GLN A CA 1
ATOM 1583 C C . GLN A 1 206 ? 25.706 52.355 29.826 1.00 3.95 206 GLN A C 1
ATOM 1584 O O . GLN A 1 206 ? 25.055 51.506 30.428 1.00 4.27 206 GLN A O 1
ATOM 1590 N N . PRO A 1 207 ? 25.788 52.382 28.481 1.00 3.97 207 PRO A N 1
ATOM 1591 C CA . PRO A 1 207 ? 25.160 51.304 27.705 1.00 4.27 207 PRO A CA 1
ATOM 1592 C C . PRO A 1 207 ? 25.800 49.937 27.910 1.00 4.24 207 PRO A C 1
ATOM 1593 O O . PRO A 1 207 ? 27.008 49.837 28.160 1.00 4.15 207 PRO A O 1
ATOM 1597 N N . PHE A 1 208 ? 24.969 48.905 27.802 1.00 4.26 208 PHE A N 1
ATOM 1598 C CA . PHE A 1 208 ? 25.392 47.504 27.873 1.00 4.13 208 PHE A CA 1
ATOM 1599 C C . PHE A 1 208 ? 24.853 46.767 26.650 1.00 4.52 208 PHE A C 1
ATOM 1600 O O . PHE A 1 208 ? 23.923 47.246 26.011 1.00 5.66 208 PHE A O 1
ATOM 1608 N N . PHE A 1 209 ? 25.431 45.614 26.316 1.00 4.17 209 PHE A N 1
ATOM 1609 C CA . PHE A 1 209 ? 24.811 44.737 25.313 1.00 4.11 209 PHE A CA 1
ATOM 1610 C C . PHE A 1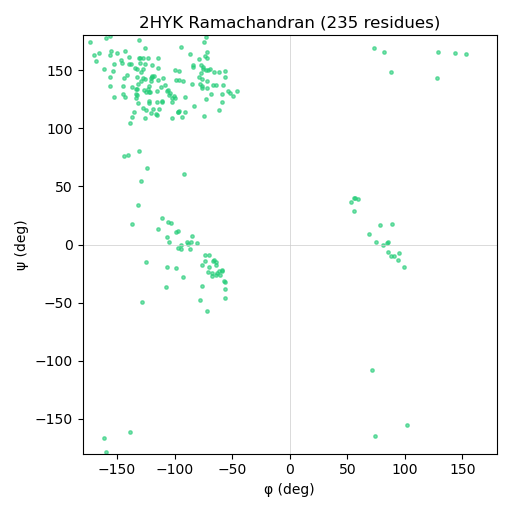 209 ? 24.370 43.437 25.970 1.00 4.30 209 PHE A C 1
ATOM 1611 O O . PHE A 1 209 ? 24.834 43.103 27.061 1.00 4.85 209 PHE A O 1
ATOM 1619 N N . MET A 1 210 ? 23.456 42.727 25.315 1.00 4.05 210 MET A N 1
ATOM 1620 C CA . MET A 1 210 ? 22.827 41.540 25.890 1.00 4.62 210 MET A CA 1
ATOM 1621 C C . MET A 1 210 ? 23.448 40.252 25.385 1.00 4.40 210 MET A C 1
ATOM 1622 O O . MET A 1 210 ? 23.934 40.182 24.251 1.00 4.47 210 MET A O 1
ATOM 1627 N N . ILE A 1 211 ? 23.407 39.229 26.238 1.00 4.68 211 ILE A N 1
ATOM 1628 C CA . ILE A 1 211 ? 23.976 37.919 25.941 1.00 4.84 211 ILE A CA 1
ATOM 1629 C C . ILE A 1 211 ? 23.006 36.824 26.396 1.00 4.12 211 ILE A C 1
ATOM 1630 O O . ILE A 1 211 ? 22.448 36.902 27.496 1.00 3.81 211 ILE A O 1
ATOM 1637 N N . LEU A 1 212 ? 22.817 35.818 25.541 1.00 4.02 212 LEU A N 1
ATOM 1638 C CA . LEU A 1 212 ? 22.106 34.593 25.891 1.00 4.12 212 LEU A CA 1
ATOM 1639 C C . LEU A 1 212 ? 23.026 33.429 25.590 1.00 3.82 212 LEU A C 1
ATOM 1640 O O . LEU A 1 212 ? 23.593 33.352 24.502 1.00 4.27 212 LEU A O 1
ATOM 1645 N N . ASN A 1 213 ? 23.168 32.507 26.536 1.00 4.04 213 ASN A N 1
ATOM 1646 C CA . ASN A 1 213 ? 24.031 31.352 26.312 1.00 3.99 213 ASN A CA 1
ATOM 1647 C C . ASN A 1 213 ? 23.627 30.185 27.192 1.00 3.80 213 ASN A C 1
ATOM 1648 O O . ASN A 1 213 ? 22.926 30.355 28.194 1.00 3.62 213 ASN A O 1
ATOM 1653 N N . VAL A 1 214 ? 24.097 28.992 26.826 1.00 3.55 214 VAL A N 1
ATOM 1654 C CA . VAL A 1 214 ? 24.051 27.846 27.722 1.00 3.72 214 VAL A CA 1
ATOM 1655 C C . VAL A 1 214 ? 25.465 27.287 27.829 1.00 3.58 214 VAL A C 1
ATOM 1656 O O . VAL A 1 214 ? 25.996 26.724 26.867 1.00 3.83 214 VAL A O 1
ATOM 1660 N N . ALA A 1 215 ? 26.089 27.477 28.985 1.00 3.77 215 ALA A N 1
ATOM 1661 C CA . ALA A 1 215 ? 27.388 26.872 29.247 1.00 3.65 215 ALA A CA 1
ATOM 1662 C C . ALA A 1 215 ? 27.204 25.442 29.750 1.00 4.15 215 ALA A C 1
ATOM 1663 O O . ALA A 1 215 ? 26.159 25.097 30.314 1.00 3.83 215 ALA A O 1
ATOM 1665 N N . VAL A 1 216 ? 28.207 24.604 29.500 1.00 4.11 216 VAL A N 1
ATOM 1666 C CA . VAL A 1 216 ? 28.236 23.235 30.002 1.00 4.87 216 VAL A CA 1
ATOM 1667 C C . VAL A 1 216 ? 29.485 23.120 30.855 1.00 4.97 216 VAL A C 1
ATOM 1668 O O . VAL A 1 216 ? 30.610 23.205 30.351 1.00 5.34 216 VAL A O 1
ATOM 1672 N N . GLY A 1 217 ? 29.281 22.940 32.153 1.00 5.30 217 GLY A N 1
ATOM 1673 C CA . GLY A 1 217 ? 30.390 22.858 33.080 1.00 5.95 217 GLY A CA 1
ATOM 1674 C C . GLY A 1 217 ? 30.927 24.213 33.493 1.00 6.07 217 GLY A C 1
ATOM 1675 O O . GLY A 1 217 ? 30.646 25.246 32.874 1.00 6.70 217 GLY A O 1
ATOM 1676 N N . GLY A 1 218 ? 31.723 24.201 34.551 1.00 6.19 218 GLY A N 1
ATOM 1677 C CA . GLY A 1 218 ? 32.310 25.415 35.090 1.00 6.34 218 GLY A CA 1
ATOM 1678 C C . GLY A 1 218 ? 32.583 25.226 36.563 1.00 6.63 218 GLY A C 1
ATOM 1679 O O . GLY A 1 218 ? 32.043 24.311 37.191 1.00 6.11 218 GLY A O 1
ATOM 1680 N N . ASP A 1 219 ? 33.413 26.094 37.127 1.00 7.06 219 ASP A N 1
ATOM 1681 C CA . ASP A 1 219 ? 33.759 26.003 38.547 1.00 8.30 219 ASP A CA 1
ATOM 1682 C C . ASP A 1 219 ? 32.516 26.042 39.434 1.00 8.03 219 ASP A C 1
ATOM 1683 O O . ASP A 1 219 ? 32.370 25.222 40.343 1.00 8.64 219 ASP A O 1
ATOM 1688 N N . TRP A 1 220 ? 31.610 26.974 39.144 1.00 7.37 220 TRP A N 1
ATOM 1689 C CA . TRP A 1 220 ? 30.404 27.145 39.948 1.00 7.01 220 TRP A CA 1
ATOM 1690 C C . TRP A 1 220 ? 29.373 26.010 39.772 1.00 6.84 220 TRP A C 1
ATOM 1691 O O . TRP A 1 220 ? 29.014 25.373 40.759 1.00 6.93 220 TRP A O 1
ATOM 1702 N N . PRO A 1 221 ? 28.905 25.739 38.535 1.00 6.55 221 PRO A N 1
ATOM 1703 C CA . PRO A 1 221 ? 27.922 24.656 38.384 1.00 6.61 221 PRO A CA 1
ATOM 1704 C C . PRO A 1 221 ? 28.478 23.245 38.602 1.00 6.62 221 PRO A C 1
ATOM 1705 O O . PRO A 1 221 ? 27.707 22.310 38.844 1.00 7.15 221 PRO A O 1
ATOM 1709 N N . GLY A 1 222 ? 29.794 23.081 38.511 1.00 6.37 222 GLY A N 1
ATOM 1710 C CA . GLY A 1 222 ? 30.368 21.743 38.417 1.00 6.20 222 GLY A CA 1
ATOM 1711 C C . GLY A 1 222 ? 30.124 21.187 37.024 1.00 6.36 222 GLY A C 1
ATOM 1712 O O . GLY A 1 222 ? 29.769 21.926 36.100 1.00 6.73 222 GLY A O 1
ATOM 1713 N N . TYR A 1 223 ? 30.310 19.883 36.871 1.00 6.57 223 TYR A N 1
ATOM 1714 C CA . TYR A 1 223 ? 30.376 19.269 35.549 1.00 7.01 223 TYR A CA 1
ATOM 1715 C C . TYR A 1 223 ? 29.279 18.234 35.358 1.00 7.08 223 TYR A C 1
ATOM 1716 O O . TYR A 1 223 ? 28.767 17.698 36.341 1.00 7.09 223 TYR A O 1
ATOM 1725 N N . PRO A 1 224 ? 28.883 17.973 34.096 1.00 7.12 224 PRO A N 1
ATOM 1726 C CA . PRO A 1 224 ? 27.827 16.991 33.857 1.00 7.40 224 PRO A CA 1
ATOM 1727 C C . PRO A 1 224 ? 28.151 15.632 34.460 1.00 7.39 224 PRO A C 1
ATOM 1728 O O . PRO A 1 224 ? 29.323 15.250 34.568 1.00 7.43 224 PRO A O 1
ATOM 1732 N N . ASP A 1 225 ? 27.107 14.916 34.867 1.00 7.38 225 ASP A N 1
ATOM 1733 C CA . ASP A 1 225 ? 27.270 13.567 35.379 1.00 7.48 225 ASP A CA 1
ATOM 1734 C C . ASP A 1 225 ? 26.159 12.674 34.838 1.00 7.55 225 ASP A C 1
ATOM 1735 O O . ASP A 1 225 ? 25.519 13.009 33.840 1.00 7.49 225 ASP A O 1
ATOM 1740 N N . GLY A 1 226 ? 25.935 11.539 35.492 1.00 8.05 226 GLY A N 1
ATOM 1741 C CA . GLY A 1 226 ? 24.903 10.594 35.059 1.00 8.82 226 GLY A CA 1
ATOM 1742 C C . GLY A 1 226 ? 23.472 11.111 35.115 1.00 9.42 226 GLY A C 1
ATOM 1743 O O . GLY A 1 226 ? 22.579 10.527 34.493 1.00 10.21 226 GLY A O 1
ATOM 1744 N N . SER A 1 227 ? 23.248 12.192 35.863 1.00 9.54 227 SER A N 1
ATOM 1745 C CA . SER A 1 227 ? 21.927 12.824 35.966 1.00 10.06 227 SER A CA 1
ATOM 1746 C C . SER A 1 227 ? 21.696 13.893 34.889 1.00 10.20 227 SER A C 1
ATOM 1747 O O . SER A 1 227 ? 20.644 14.547 34.868 1.00 12.09 227 SER A O 1
ATOM 1750 N N . THR A 1 228 ? 22.672 14.074 34.001 1.00 8.69 228 THR A N 1
ATOM 1751 C CA . THR A 1 228 ? 22.561 15.056 32.931 1.00 8.11 228 THR A CA 1
ATOM 1752 C C . THR A 1 228 ? 22.173 14.363 31.629 1.00 7.61 228 THR A C 1
ATOM 1753 O O . THR A 1 228 ? 22.820 13.395 31.212 1.00 8.66 228 THR A O 1
ATOM 1757 N N . GLN A 1 229 ? 21.115 14.860 30.995 1.00 7.16 229 GLN A N 1
ATOM 1758 C CA . GLN A 1 229 ? 20.599 14.269 29.762 1.00 7.28 229 GLN A CA 1
ATOM 1759 C C . GLN A 1 229 ? 20.745 15.241 28.607 1.00 7.28 229 GLN A C 1
ATOM 1760 O O . GLN A 1 229 ? 20.090 16.288 28.578 1.00 8.62 229 GLN A O 1
ATOM 1766 N N . PHE A 1 230 ? 21.622 14.914 27.666 1.00 7.38 230 PHE A N 1
ATOM 1767 C CA . PHE A 1 230 ? 21.822 15.734 26.476 1.00 7.49 230 PHE A CA 1
ATOM 1768 C C . PHE A 1 230 ? 20.999 15.180 25.318 1.00 7.06 230 PHE A C 1
ATOM 1769 O O . PHE A 1 230 ? 20.766 13.974 25.257 1.00 7.28 230 PHE A O 1
ATOM 1777 N N . PRO A 1 231 ? 20.547 16.049 24.396 1.00 6.60 231 PRO A N 1
ATOM 1778 C CA . PRO A 1 231 ? 20.761 17.499 24.370 1.00 6.60 231 PRO A CA 1
ATOM 1779 C C . PRO A 1 231 ? 19.839 18.265 25.324 1.00 6.56 231 PRO A C 1
ATOM 1780 O O . PRO A 1 231 ? 18.802 17.743 25.740 1.00 6.79 231 PRO A O 1
ATOM 1784 N N . GLN A 1 232 ? 20.238 19.488 25.669 1.00 6.26 232 GLN A N 1
ATOM 1785 C CA . GLN A 1 232 ? 19.430 20.377 26.500 1.00 6.32 232 GLN A CA 1
ATOM 1786 C C . GLN A 1 232 ? 19.143 21.686 25.784 1.00 6.33 232 GLN A C 1
ATOM 1787 O O . GLN A 1 232 ? 20.041 22.278 25.189 1.00 7.05 232 GLN A O 1
ATOM 1793 N N . GLU A 1 233 ? 17.895 22.142 25.870 1.00 6.05 233 GLU A N 1
ATOM 1794 C CA . GLU A 1 233 ? 17.454 23.352 25.193 1.00 6.72 233 GLU A CA 1
ATOM 1795 C C . GLU A 1 233 ? 17.135 24.476 26.165 1.00 5.78 233 GLU A C 1
ATOM 1796 O O . GLU A 1 233 ? 16.473 24.264 27.191 1.00 6.05 233 GLU A O 1
ATOM 1802 N N . MET A 1 234 ? 17.609 25.676 25.840 1.00 5.01 234 MET A N 1
ATOM 1803 C CA . MET A 1 234 ? 17.052 26.885 26.432 1.00 5.10 234 MET A CA 1
ATOM 1804 C C . MET A 1 234 ? 16.148 27.510 25.387 1.00 4.29 234 MET A C 1
ATOM 1805 O O . MET A 1 234 ? 16.588 27.785 24.264 1.00 4.91 234 MET A O 1
ATOM 1810 N N . ARG A 1 235 ? 14.882 27.704 25.746 1.00 4.49 235 ARG A N 1
ATOM 1811 C CA . ARG A 1 235 ? 13.906 28.288 24.833 1.00 4.75 235 ARG A CA 1
ATOM 1812 C C . ARG A 1 235 ? 13.619 29.704 25.276 1.00 4.56 235 ARG A C 1
ATOM 1813 O O . ARG A 1 235 ? 13.373 29.945 26.459 1.00 4.92 235 ARG A O 1
ATOM 1821 N N . VAL A 1 236 ? 13.648 30.638 24.330 1.00 4.85 236 VAL A N 1
ATOM 1822 C CA . VAL A 1 236 ? 13.418 32.047 24.625 1.00 4.65 236 VAL A CA 1
ATOM 1823 C C . VAL A 1 236 ? 12.270 32.542 23.737 1.00 4.39 236 VAL A C 1
ATOM 1824 O O . VAL A 1 236 ? 12.396 32.576 22.512 1.00 4.57 236 VAL A O 1
ATOM 1828 N N . ASP A 1 237 ? 11.163 32.936 24.359 1.00 4.19 237 ASP A N 1
ATOM 1829 C CA . ASP A 1 237 ? 9.988 33.380 23.615 1.00 3.74 237 ASP A CA 1
ATOM 1830 C C . ASP A 1 237 ? 10.188 34.799 23.076 1.00 3.72 237 ASP A C 1
ATOM 1831 O O . ASP A 1 237 ? 9.741 35.124 21.967 1.00 3.68 237 ASP A O 1
ATOM 1836 N N . TYR A 1 238 ? 10.871 35.638 23.851 1.00 3.45 238 TYR A N 1
ATOM 1837 C CA . TYR A 1 238 ? 11.142 37.010 23.451 1.00 3.38 238 TYR A CA 1
ATOM 1838 C C . TYR A 1 238 ? 12.166 37.625 24.373 1.00 3.16 238 TYR A C 1
ATOM 1839 O O . TYR A 1 238 ? 12.367 37.164 25.504 1.00 3.02 238 TYR A O 1
ATOM 1848 N N . VAL A 1 239 ? 12.814 38.662 23.855 1.00 3.29 239 VAL A N 1
ATOM 1849 C CA . VAL A 1 239 ? 13.579 39.601 24.653 1.00 3.87 239 VAL A CA 1
ATOM 1850 C C . VAL A 1 239 ? 12.954 40.962 24.379 1.00 4.20 239 VAL A C 1
ATOM 1851 O O . VAL A 1 239 ? 12.716 41.306 23.221 1.00 4.48 239 VAL A O 1
ATOM 1855 N N . ARG A 1 240 ? 12.659 41.705 25.445 1.00 4.18 240 ARG A N 1
ATOM 1856 C CA . ARG A 1 240 ? 11.983 43.011 25.344 1.00 4.54 240 ARG A CA 1
ATOM 1857 C C . ARG A 1 240 ? 12.717 44.044 26.178 1.00 4.56 240 ARG A C 1
ATOM 1858 O O . ARG A 1 240 ? 13.152 43.755 27.293 1.00 5.03 240 ARG A O 1
ATOM 1866 N N . VAL A 1 241 ? 12.863 45.242 25.616 1.00 4.58 241 VAL A N 1
ATOM 1867 C CA . VAL A 1 241 ? 13.476 46.363 26.316 1.00 4.27 241 VAL A CA 1
ATOM 1868 C C . VAL A 1 241 ? 12.479 47.518 26.351 1.00 4.44 241 VAL A C 1
ATOM 1869 O O . VAL A 1 241 ? 11.991 47.971 25.303 1.00 4.65 241 VAL A O 1
ATOM 1873 N N . TYR A 1 242 ? 12.194 47.975 27.569 1.00 4.48 242 TYR A N 1
ATOM 1874 C CA . TYR A 1 242 ? 11.287 49.090 27.828 1.00 4.86 242 TYR A CA 1
ATOM 1875 C C . TYR A 1 242 ? 12.077 50.285 28.315 1.00 5.58 242 TYR A C 1
ATOM 1876 O O . TYR A 1 242 ? 13.042 50.135 29.063 1.00 5.57 242 TYR A O 1
ATOM 1885 N N . GLU A 1 243 ? 11.657 51.475 27.903 1.00 6.46 243 GLU A N 1
ATOM 1886 C CA . GLU A 1 243 ? 12.218 52.700 28.453 1.00 8.73 243 GLU A CA 1
ATOM 1887 C C . GLU A 1 243 ? 11.114 53.533 29.071 1.00 9.43 243 GLU A C 1
ATOM 1888 O O . GLU A 1 243 ? 9.938 53.192 28.970 1.00 10.26 243 GLU A O 1
#

Nearest PDB structures (foldseek):
  2hyk-assembly1_A  TM=1.004E+00  e=1.149E-52  Nocardiopsis sp. F96
  3atg-assembly1_A  TM=9.945E-01  e=3.127E-42  Cellulosimicrobium cellulans
  3b00-assembly2_B  TM=9.431E-01  e=7.520E-31  Thermotoga maritima MSB8
  4dfs-assembly2_B  TM=9.372E-01  e=4.130E-31  Thermotoga petrophila RKU-1
  7wwc-assembly1_A  TM=9.060E-01  e=1.999E-26  Pedobacter sp.

Radius of gyration: 16.66 Å; Cα contacts (8 Å, |Δi|>4): 660; chains: 1; bounding box: 32×45×39 Å

InterPro domains:
  IPR000757 Beta-glucanase-like, N-terminal domain [PF00722] (79-264)
  IPR000757 Beta-glucanase-like, N-terminal domain [PS51762] (10-270)
  IPR013320 Concanavalin A-like lectin/glucanase domain superfamily [SSF49899] (30-269)
  IPR050546 Glycosyl Hydrolase Family 16 [PTHR10963] (17-268)

Foldseek 3Di:
DAFDDKDQLADAALAADDPLFKDWDFAQPCVLFNFFETEDRDSVQWTGGNPRKIKGKWFADPVRGIYTIKMKRQPRDWDFFFKKKWWKQFWAAQQKKWFKWKWQNCPPVPPPPQSKIWTQWIDFRVQQQKTKTFIGHVQAHDVGTHMDMDGNPVNDGSNPGIKMTMWGDDQFKIWTDINPHTDDMGGCVNSVPGDDNRRHIIMIMTIMTGHGPVRHHGDPRGDPTIIMIISMIIGDD

Organism: NCBI:txid221582

Sequence (237 aa):
ATLVWSDEFDGPAGSAPDPANWNHETGDHGWGNNELQNYTDSRANSALDGNGNLVITARQEADGGYTSARLTTQNKVQPQYGRVEASIQIPRGQGIWPAFWMLGADFPNTPWPDSGEIDIMENIGREPHLVHGSLHGPGYFGGEPLTGSYMHPQGWSFADTFHTFAVDWRPGSITWSVDGVAYQTYTSADTRGNPWVFDQPFFMILNVAVGGDWPGYPDGSTQFPQEMRVDYVRVYE